Protein AF-A0A5C5WPB2-F1 (afdb_monomer_lite)

pLDDT: mean 91.27, std 11.5, range [39.22, 98.62]

Radius of gyration: 22.26 Å; chains: 1; bounding box: 53×32×69 Å

Sequence (261 aa):
MPTTVHGFGTSICDARGHLSWKYSSSGDTTDFDAVECFCIAHLPVVPLKTVHIFRKSATGQSFNYLQVPIRWSVGLVVAAFLRRWAVVPVLCNTGFFLFLTLELYEGLREWNRETLRLLAISASFGIISCLIWPLLNWLDRRNRALRTVLGPSLYGSSDPATWTRELLEKVAPPHQMFATSSYDEAVDQLLHERQFGRAMLAARLSTALEETNLGEKLTDKILRDPDVVRKLQLVQHDSSLWASEFGQGMVNSNETLDQIN

Secondary structure (DSSP, 8-state):
---EETTEEEEEEEEEEEEEEEETTTEEEEEEEEEEEEEETTEEEEEEEEEEEEEEETTS-----EEEEB---HHHHHHHHHHHHHHHHHHHHHHHHHHHHHHHHTT-----HHHHHHHHHHHHHHHHHHHHHHHHHHHTHHHHHHHHHH-SBTTBT--GGGB-HHHHTTSPPHHHHTSSSSHHHHHHHHHHTT-HHHHHHHHHHHHHHS-HHHHHHHHHHHHT-HHHHHHHHHHHH-GGGHHHHH-S-GGG-TTSGGG--

Foldseek 3Di:
DWDDDQFFTKDWQFFAQWDWAQDPPQGIKIKGKTFTAGTDNVAGDGTDFIWIWIRHDPVNPDPDIDIAGFDDDPNRVVRSRLLRVLVVLLVVLVVVVVVVVVCVVVVPDDDDPVNVVVNVVSVVSNVVSVVSVVVSVVVRVLSNLLLLLLAQDLNGSDQLLGHDPVVLVPDDACCVLQVDNALLVRLVVCVVVLLRNSSSNSLSNCCRPNPVVSSVVSSVVSCPPPLSVVLSVVCVVPVVCSCVSNNPHNHPCPPPNVPPD

Organism: NCBI:txid1938619

Structure (mmCIF, N/CA/C/O backbone):
data_AF-A0A5C5WPB2-F1
#
_entry.id   AF-A0A5C5WPB2-F1
#
loop_
_atom_site.group_PDB
_atom_site.id
_atom_site.type_symbol
_atom_site.label_atom_id
_atom_site.label_alt_id
_atom_site.label_comp_id
_atom_site.label_asym_id
_atom_site.label_entity_id
_atom_site.label_seq_id
_atom_site.pdbx_PDB_ins_code
_atom_site.Cartn_x
_atom_site.Cartn_y
_atom_site.Cartn_z
_atom_site.occupancy
_atom_site.B_iso_or_equiv
_atom_site.auth_seq_id
_atom_site.auth_comp_id
_atom_site.auth_asym_id
_atom_site.auth_atom_id
_atom_site.pdbx_PDB_model_num
ATOM 1 N N . MET A 1 1 ? 18.319 -3.565 10.670 1.00 75.31 1 MET A N 1
ATOM 2 C CA . MET A 1 1 ? 18.150 -2.653 9.520 1.00 75.31 1 MET A CA 1
ATOM 3 C C . MET A 1 1 ? 18.688 -3.347 8.279 1.00 75.31 1 MET A C 1
ATOM 5 O O . MET A 1 1 ? 19.647 -4.096 8.429 1.00 75.31 1 MET A O 1
ATOM 9 N N . PRO A 1 2 ? 18.088 -3.135 7.100 1.00 80.38 2 PRO A N 1
ATOM 10 C CA . PRO A 1 2 ? 18.620 -3.622 5.842 1.00 80.38 2 PRO A CA 1
ATOM 11 C C . PRO A 1 2 ? 19.989 -3.008 5.582 1.00 80.38 2 PRO A C 1
ATOM 13 O O . PRO A 1 2 ? 20.193 -1.815 5.819 1.00 80.38 2 PRO A O 1
ATOM 16 N N . THR A 1 3 ? 20.916 -3.824 5.109 1.00 85.25 3 THR A N 1
ATOM 17 C CA . THR A 1 3 ? 22.295 -3.426 4.841 1.00 85.25 3 THR A CA 1
ATOM 18 C C . THR A 1 3 ? 22.688 -3.915 3.458 1.00 85.25 3 THR A C 1
ATOM 20 O O . THR A 1 3 ? 22.522 -5.087 3.129 1.00 85.25 3 THR A O 1
ATOM 23 N N . THR A 1 4 ? 23.223 -3.017 2.632 1.00 84.94 4 THR A N 1
ATOM 24 C CA . THR A 1 4 ? 23.746 -3.366 1.307 1.00 84.94 4 THR A CA 1
ATOM 25 C C . THR A 1 4 ? 25.186 -2.906 1.175 1.00 84.94 4 THR A C 1
ATOM 27 O O . THR A 1 4 ? 25.477 -1.736 1.416 1.00 84.94 4 THR A O 1
ATOM 30 N N . VAL A 1 5 ? 26.065 -3.797 0.728 1.00 87.44 5 VAL A N 1
ATOM 31 C CA . VAL A 1 5 ? 27.461 -3.511 0.387 1.00 87.44 5 VAL A CA 1
ATOM 32 C C . VAL A 1 5 ? 27.626 -3.797 -1.104 1.00 87.44 5 VAL A C 1
ATOM 34 O O . VAL A 1 5 ? 27.376 -4.911 -1.554 1.00 87.44 5 VAL A O 1
ATOM 37 N N . HIS A 1 6 ? 27.964 -2.775 -1.897 1.00 86.94 6 HIS A N 1
ATOM 38 C CA . HIS A 1 6 ? 28.094 -2.875 -3.363 1.00 86.94 6 HIS A CA 1
ATOM 39 C C . HIS A 1 6 ? 26.863 -3.474 -4.080 1.00 86.94 6 HIS A C 1
ATOM 41 O O . HIS A 1 6 ? 26.990 -4.185 -5.072 1.00 86.94 6 HIS A O 1
ATOM 47 N N . GLY A 1 7 ? 25.656 -3.210 -3.567 1.00 84.56 7 GLY A N 1
ATOM 48 C CA . GLY A 1 7 ? 24.406 -3.726 -4.139 1.00 84.56 7 GLY A CA 1
ATOM 49 C C . GLY A 1 7 ? 24.067 -5.173 -3.766 1.00 84.56 7 GLY A C 1
ATOM 50 O O . GLY A 1 7 ? 23.045 -5.679 -4.233 1.00 84.56 7 GLY A O 1
ATOM 51 N N . PHE A 1 8 ? 24.871 -5.810 -2.911 1.00 94.62 8 PHE A N 1
ATOM 52 C CA . PHE A 1 8 ? 24.605 -7.117 -2.312 1.00 94.62 8 PHE A CA 1
ATOM 53 C C . PHE A 1 8 ? 24.184 -6.951 -0.853 1.00 94.62 8 PHE A C 1
ATOM 55 O O . PHE A 1 8 ? 24.818 -6.207 -0.105 1.00 94.62 8 PHE A O 1
ATOM 62 N N . GLY A 1 9 ? 23.128 -7.642 -0.434 1.00 95.81 9 GLY A N 1
ATOM 63 C CA . GLY A 1 9 ? 22.667 -7.619 0.956 1.00 95.81 9 GLY A CA 1
ATOM 64 C C . GLY A 1 9 ? 21.153 -7.564 1.053 1.00 95.81 9 GLY A C 1
ATOM 65 O O . GLY A 1 9 ? 20.470 -8.114 0.197 1.00 95.81 9 GLY A O 1
ATOM 66 N N . THR A 1 10 ? 20.615 -6.917 2.082 1.00 96.06 10 THR A N 1
ATOM 67 C CA . THR A 1 10 ? 19.167 -6.799 2.284 1.00 96.06 10 THR A CA 1
ATOM 68 C C . THR A 1 10 ? 18.670 -5.388 2.008 1.00 96.06 10 THR A C 1
ATOM 70 O O . THR A 1 10 ? 19.316 -4.397 2.347 1.00 96.06 10 THR A O 1
ATOM 73 N N . SER A 1 11 ? 17.503 -5.276 1.379 1.00 95.50 11 SER A N 1
ATOM 74 C CA . SER A 1 11 ? 16.871 -3.995 1.070 1.00 95.50 11 SER A CA 1
ATOM 75 C C . SER A 1 11 ? 15.358 -4.060 1.242 1.00 95.50 11 SER A C 1
ATOM 77 O O . SER A 1 11 ? 14.751 -5.121 1.116 1.00 95.50 11 SER A O 1
ATOM 79 N N . ILE A 1 12 ? 14.743 -2.907 1.507 1.00 95.94 12 ILE A N 1
ATOM 80 C CA . ILE A 1 12 ? 13.287 -2.753 1.519 1.00 95.94 12 ILE A CA 1
ATOM 81 C C . ILE A 1 12 ? 12.819 -2.458 0.095 1.00 95.94 12 ILE A C 1
ATOM 83 O O . ILE A 1 12 ? 13.070 -1.378 -0.449 1.00 95.94 12 ILE A O 1
ATOM 87 N N . CYS A 1 13 ? 12.103 -3.410 -0.493 1.00 96.56 13 CYS A N 1
ATOM 88 C CA . CYS A 1 13 ? 11.440 -3.264 -1.779 1.00 96.56 13 CYS A CA 1
ATOM 89 C C . CYS A 1 13 ? 9.988 -2.846 -1.552 1.00 96.56 13 CYS A C 1
ATOM 91 O O . CYS A 1 13 ? 9.166 -3.621 -1.066 1.00 96.56 13 CYS A O 1
ATOM 93 N N . ASP A 1 14 ? 9.683 -1.601 -1.891 1.00 96.44 14 ASP A N 1
ATOM 94 C CA . ASP A 1 14 ? 8.352 -1.024 -1.812 1.00 96.44 14 ASP A CA 1
ATOM 95 C C . ASP A 1 14 ? 7.389 -1.705 -2.789 1.00 96.44 14 ASP A C 1
ATOM 97 O O . ASP A 1 14 ? 7.731 -1.979 -3.940 1.00 96.44 14 ASP A O 1
ATOM 101 N N . ALA A 1 15 ? 6.176 -1.989 -2.321 1.00 96.94 15 ALA A N 1
ATOM 102 C CA . ALA A 1 15 ? 5.211 -2.787 -3.061 1.00 96.94 15 ALA A CA 1
ATOM 103 C C . ALA A 1 15 ? 3.952 -1.993 -3.407 1.00 96.94 15 ALA A C 1
ATOM 105 O O . ALA A 1 15 ? 3.551 -1.944 -4.573 1.00 96.94 15 ALA A O 1
ATOM 106 N N . ARG A 1 16 ? 3.291 -1.401 -2.405 1.00 96.19 16 ARG A N 1
ATOM 107 C CA . ARG A 1 16 ? 1.967 -0.787 -2.574 1.00 96.19 16 ARG A CA 1
ATOM 108 C C . ARG A 1 16 ? 1.578 0.096 -1.386 1.00 96.19 16 ARG A C 1
ATOM 110 O O . ARG A 1 16 ? 2.218 0.046 -0.339 1.00 96.19 16 ARG A O 1
ATOM 117 N N . GLY A 1 17 ? 0.485 0.836 -1.526 1.00 94.00 17 GLY A N 1
ATOM 118 C CA . GLY A 1 17 ? -0.124 1.614 -0.455 1.00 94.00 17 GLY A CA 1
ATOM 119 C C . GLY A 1 17 ? 0.680 2.848 -0.067 1.00 94.00 17 GLY A C 1
ATOM 120 O O . GLY A 1 17 ? 0.625 3.225 1.097 1.00 94.00 17 GLY A O 1
ATOM 121 N N . HIS A 1 18 ? 1.426 3.433 -1.012 1.00 95.44 18 HIS A N 1
ATOM 122 C CA . HIS A 1 18 ? 2.212 4.648 -0.798 1.00 95.44 18 HIS A CA 1
ATOM 123 C C . HIS A 1 18 ? 1.303 5.823 -0.442 1.00 95.44 18 HIS A C 1
ATOM 125 O O . HIS A 1 18 ? 0.493 6.256 -1.266 1.00 95.44 18 HIS A O 1
ATOM 131 N N . LEU A 1 19 ? 1.464 6.338 0.772 1.00 94.38 19 LEU A N 1
ATOM 132 C CA . LEU A 1 19 ? 0.832 7.556 1.262 1.00 94.38 19 LEU A CA 1
ATOM 133 C C . LEU A 1 19 ? 1.886 8.484 1.844 1.00 94.38 19 LEU A C 1
ATOM 135 O O . LEU A 1 19 ? 2.825 8.024 2.488 1.00 94.38 19 LEU A O 1
ATOM 139 N N . SER A 1 20 ? 1.702 9.782 1.630 1.00 93.75 20 SER A N 1
ATOM 140 C CA . SER A 1 20 ? 2.532 10.813 2.243 1.00 93.75 20 SER A CA 1
ATOM 141 C C . SER A 1 20 ? 1.741 11.521 3.333 1.00 93.75 20 SER A C 1
ATOM 143 O O . SER A 1 20 ? 0.618 11.964 3.097 1.00 93.75 20 SER A O 1
ATOM 145 N N . TRP A 1 21 ? 2.341 11.647 4.512 1.00 90.69 21 TRP A N 1
ATOM 146 C CA . TRP A 1 21 ? 1.765 12.324 5.665 1.00 90.69 21 TRP A CA 1
ATOM 147 C C . TRP A 1 21 ? 2.644 13.494 6.087 1.00 90.69 21 TRP A C 1
ATOM 149 O O . TRP A 1 21 ? 3.870 13.373 6.149 1.00 90.69 21 TRP A O 1
ATOM 159 N N . LYS A 1 22 ? 1.997 14.610 6.432 1.00 87.44 22 LYS A N 1
ATOM 160 C CA . LYS A 1 22 ? 2.634 15.780 7.037 1.00 87.44 22 LYS A CA 1
ATOM 161 C C . LYS A 1 22 ? 2.490 15.691 8.548 1.00 87.44 22 LYS A C 1
ATOM 163 O O . LYS A 1 22 ? 1.421 15.982 9.079 1.00 87.44 22 LYS A O 1
ATOM 168 N N . TYR A 1 23 ? 3.551 15.284 9.236 1.00 75.50 23 TYR A N 1
ATOM 169 C CA . TYR A 1 23 ? 3.590 15.326 10.696 1.00 75.50 23 TYR A CA 1
ATOM 170 C C . TYR A 1 23 ? 4.215 16.644 11.151 1.00 75.50 23 TYR A C 1
ATOM 172 O O . TYR A 1 23 ? 5.263 17.046 10.644 1.00 75.50 23 TYR A O 1
ATOM 180 N N . SER A 1 24 ? 3.601 17.296 12.141 1.00 71.31 24 SER A N 1
ATOM 181 C CA . SER A 1 24 ? 4.016 18.616 12.644 1.00 71.31 24 SER A CA 1
ATOM 182 C C . SER A 1 24 ? 5.486 18.691 13.076 1.00 71.31 24 SER A C 1
ATOM 184 O O . SER A 1 24 ? 6.085 19.758 13.000 1.00 71.31 24 SER A O 1
ATOM 186 N N . SER A 1 25 ? 6.078 17.570 13.501 1.00 71.31 25 SER A N 1
ATOM 187 C CA . SER A 1 25 ? 7.442 17.500 14.038 1.00 71.31 25 SER A CA 1
ATOM 188 C C . SER A 1 25 ? 8.491 16.886 13.104 1.00 71.31 25 SER A C 1
ATOM 190 O O . SER A 1 25 ? 9.681 17.047 13.357 1.00 71.31 25 SER A O 1
ATOM 192 N N . SER A 1 26 ? 8.092 16.154 12.060 1.00 70.19 26 SER A N 1
ATOM 193 C CA . SER A 1 26 ? 9.004 15.295 11.271 1.00 70.19 26 SER A CA 1
ATOM 194 C C . SER A 1 26 ? 8.978 15.557 9.762 1.00 70.19 26 SER A C 1
ATOM 196 O O . SER A 1 26 ? 9.701 14.896 9.015 1.00 70.19 26 SER A O 1
ATOM 198 N N . GLY A 1 27 ? 8.209 16.556 9.322 1.00 84.44 27 GLY A N 1
ATOM 199 C CA . GLY A 1 27 ? 8.080 16.915 7.914 1.00 84.44 27 GLY A CA 1
ATOM 200 C C . GLY A 1 27 ? 7.275 15.887 7.118 1.00 84.44 27 GLY A C 1
ATOM 201 O O . GLY A 1 27 ? 6.434 15.168 7.666 1.00 84.44 27 GLY A O 1
ATOM 202 N N . ASP A 1 28 ? 7.531 15.845 5.811 1.00 87.62 28 ASP A N 1
ATOM 203 C CA . ASP A 1 28 ? 6.886 14.910 4.894 1.00 87.62 28 ASP A CA 1
ATOM 204 C C . ASP A 1 28 ? 7.456 13.503 5.100 1.00 87.62 28 ASP A C 1
ATOM 206 O O . ASP A 1 28 ? 8.643 13.229 4.879 1.00 87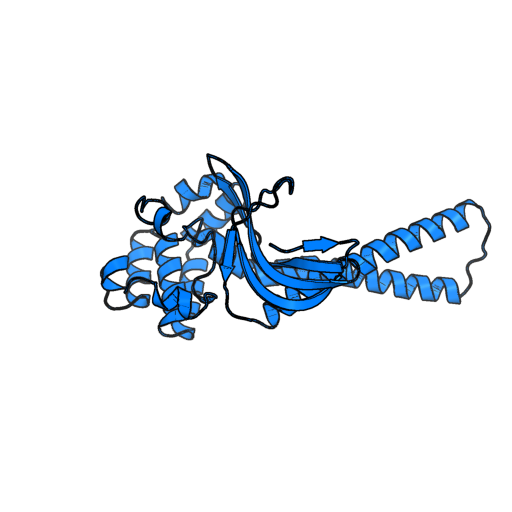.62 28 ASP A O 1
ATOM 210 N N . THR A 1 29 ? 6.583 12.589 5.501 1.00 90.62 29 THR A N 1
ATOM 211 C CA . THR A 1 29 ? 6.915 11.177 5.678 1.00 90.62 29 THR A CA 1
ATOM 212 C C . THR A 1 29 ? 6.067 10.307 4.771 1.00 90.62 29 THR A C 1
ATOM 214 O O . THR A 1 29 ? 5.004 10.722 4.321 1.00 90.62 29 THR A O 1
ATOM 217 N N . THR A 1 30 ? 6.548 9.100 4.496 1.00 93.62 30 THR A N 1
ATOM 218 C CA . THR A 1 30 ? 5.887 8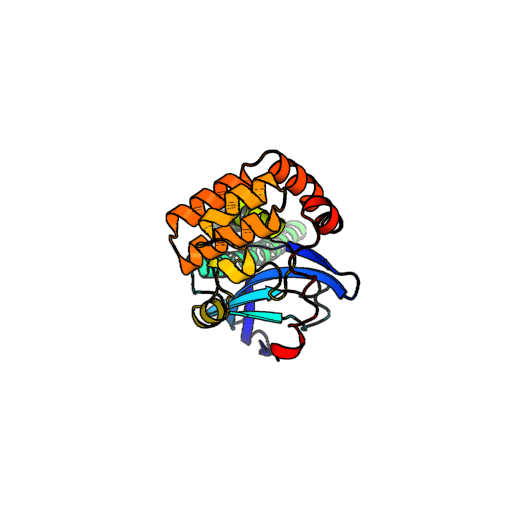.136 3.624 1.00 93.62 30 THR A CA 1
ATOM 219 C C . THR A 1 30 ? 5.615 6.829 4.351 1.00 93.62 30 THR A C 1
ATOM 221 O O . THR A 1 30 ? 6.482 6.301 5.056 1.00 93.62 30 THR A O 1
ATOM 224 N N . ASP A 1 31 ? 4.418 6.308 4.111 1.00 95.31 31 ASP A N 1
ATOM 225 C CA . ASP A 1 31 ? 3.942 5.016 4.580 1.00 95.31 31 ASP A CA 1
ATOM 226 C C . ASP A 1 31 ? 3.656 4.119 3.375 1.00 95.31 31 ASP A C 1
ATOM 228 O O . ASP A 1 31 ? 3.105 4.581 2.375 1.00 95.31 31 ASP A O 1
ATOM 232 N N . PHE A 1 32 ? 4.038 2.845 3.437 1.00 97.06 32 PHE A N 1
ATOM 233 C CA . PHE A 1 32 ? 3.783 1.868 2.373 1.00 97.06 32 PHE A CA 1
ATOM 234 C C . PHE A 1 32 ? 4.020 0.440 2.864 1.00 97.06 32 PHE A C 1
ATOM 236 O O . PHE A 1 32 ? 4.769 0.197 3.808 1.00 97.06 32 PHE A O 1
ATOM 243 N N . ASP A 1 33 ? 3.424 -0.533 2.179 1.00 98.19 33 ASP A N 1
ATOM 244 C CA . ASP A 1 33 ? 3.817 -1.928 2.363 1.00 98.19 33 ASP A CA 1
ATOM 245 C C . ASP A 1 33 ? 5.033 -2.251 1.517 1.00 98.19 33 ASP A C 1
ATOM 247 O O . ASP A 1 33 ? 5.160 -1.823 0.363 1.00 98.19 33 ASP A O 1
ATOM 251 N N . ALA A 1 34 ? 5.890 -3.086 2.078 1.00 97.94 34 ALA A N 1
ATOM 252 C CA . ALA A 1 34 ? 7.124 -3.498 1.466 1.00 97.94 34 ALA A CA 1
ATOM 253 C C . ALA A 1 34 ? 7.450 -4.958 1.769 1.00 97.94 34 ALA A C 1
ATOM 255 O O . ALA A 1 34 ? 6.856 -5.620 2.625 1.00 97.94 34 ALA A O 1
ATOM 256 N N . VAL A 1 35 ? 8.452 -5.439 1.049 1.00 98.31 35 VAL A N 1
ATOM 257 C CA . VAL A 1 35 ? 9.095 -6.720 1.295 1.00 98.31 35 VAL A CA 1
ATOM 258 C C . VAL A 1 35 ? 10.563 -6.442 1.561 1.00 98.31 35 VAL A C 1
ATOM 260 O O . VAL A 1 35 ? 11.233 -5.798 0.755 1.00 98.31 35 VAL A O 1
ATOM 263 N N . GLU A 1 36 ? 11.063 -6.896 2.704 1.00 97.69 36 GLU A N 1
ATOM 264 C CA . GLU A 1 36 ? 12.503 -6.980 2.909 1.00 97.69 36 GLU A CA 1
ATOM 265 C C . GLU A 1 36 ? 13.015 -8.145 2.064 1.00 97.69 36 GLU A C 1
ATOM 267 O O . GLU A 1 36 ? 12.557 -9.277 2.222 1.00 97.69 36 GLU A O 1
ATOM 272 N N . CYS A 1 37 ? 13.933 -7.865 1.147 1.00 98.19 37 CYS A N 1
ATOM 273 C C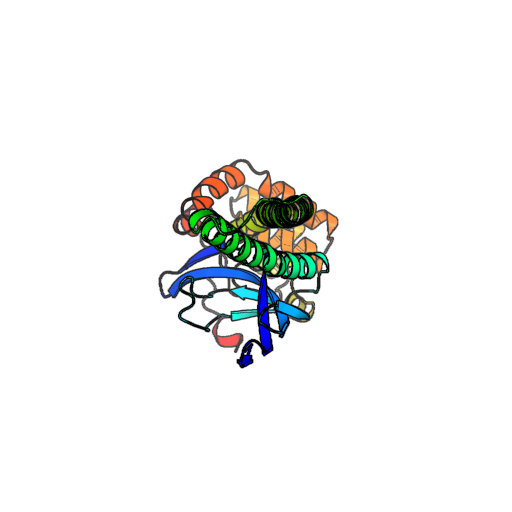A . CYS A 1 37 ? 14.473 -8.830 0.200 1.00 98.19 37 CYS A CA 1
ATOM 274 C C . CYS A 1 37 ? 15.987 -8.919 0.349 1.00 98.19 37 CYS A C 1
ATOM 276 O O . CYS A 1 37 ? 16.649 -7.909 0.583 1.00 98.19 37 CYS A O 1
ATOM 278 N N . PHE A 1 38 ? 16.544 -10.104 0.117 1.00 97.50 38 PHE A N 1
ATOM 279 C CA . PHE A 1 38 ? 17.930 -10.225 -0.304 1.00 97.50 38 PHE A CA 1
ATOM 280 C C . PHE A 1 38 ? 18.050 -9.756 -1.757 1.00 97.50 38 PHE A C 1
ATOM 282 O O . PHE A 1 38 ? 17.282 -10.185 -2.628 1.00 97.50 38 PHE A O 1
ATOM 289 N N . CYS A 1 39 ? 19.007 -8.872 -2.006 1.00 97.12 39 CYS A N 1
ATOM 290 C CA . CYS A 1 39 ? 19.236 -8.219 -3.280 1.00 97.12 39 CYS A CA 1
ATOM 291 C C . CYS A 1 39 ? 20.629 -8.533 -3.831 1.00 97.12 39 CYS A C 1
ATOM 293 O O . CYS A 1 39 ? 21.610 -8.580 -3.087 1.00 97.12 39 CYS A O 1
ATOM 295 N N . ILE A 1 40 ? 20.699 -8.678 -5.155 1.00 96.38 40 ILE A N 1
ATOM 296 C CA . ILE A 1 40 ? 21.933 -8.745 -5.945 1.00 96.38 40 ILE A CA 1
ATOM 297 C C . ILE A 1 40 ? 21.873 -7.603 -6.956 1.00 96.38 40 ILE A C 1
ATOM 299 O O . ILE A 1 40 ? 20.876 -7.469 -7.663 1.00 96.38 40 ILE A O 1
ATOM 303 N N . ALA A 1 41 ? 22.909 -6.762 -7.003 1.00 93.56 41 ALA A N 1
ATOM 304 C CA . ALA A 1 41 ? 22.930 -5.549 -7.826 1.00 93.56 41 ALA A CA 1
ATOM 305 C C . ALA A 1 41 ? 21.668 -4.673 -7.638 1.00 93.56 41 ALA A C 1
ATOM 307 O O . ALA A 1 41 ? 21.093 -4.171 -8.599 1.00 93.56 41 ALA A O 1
ATOM 308 N N . HIS A 1 42 ? 21.211 -4.524 -6.387 1.00 91.50 42 HIS A N 1
ATOM 309 C CA . HIS A 1 42 ? 19.974 -3.814 -6.012 1.00 91.50 42 HIS A CA 1
ATOM 310 C C . HIS A 1 42 ? 18.656 -4.407 -6.548 1.00 91.50 42 HIS A C 1
ATOM 312 O O . HIS A 1 42 ? 17.592 -3.829 -6.307 1.00 91.50 42 HIS A O 1
ATOM 318 N N . LEU A 1 43 ? 18.684 -5.561 -7.218 1.00 96.31 43 LEU A N 1
ATOM 319 C CA . LEU A 1 43 ? 17.481 -6.265 -7.656 1.00 96.31 43 LEU A CA 1
ATOM 320 C C . LEU A 1 43 ? 17.054 -7.288 -6.609 1.00 96.31 43 LEU A C 1
ATOM 322 O O . LEU A 1 43 ? 17.905 -8.024 -6.108 1.00 96.31 43 LEU A O 1
ATOM 326 N N . PRO A 1 44 ? 15.759 -7.355 -6.253 1.00 97.56 44 PRO A N 1
ATOM 327 C CA . PRO A 1 44 ? 15.281 -8.353 -5.310 1.00 97.56 44 PRO A CA 1
ATOM 328 C C . PRO A 1 44 ? 15.390 -9.753 -5.919 1.00 97.56 44 PRO A C 1
ATOM 330 O O . PRO A 1 44 ? 14.947 -9.975 -7.048 1.00 97.56 44 PRO A O 1
ATOM 333 N N . VAL A 1 45 ? 15.968 -10.680 -5.151 1.00 97.62 45 VAL A N 1
ATOM 334 C CA . VAL A 1 45 ? 16.172 -12.085 -5.540 1.00 97.62 45 VAL A CA 1
ATOM 335 C C . VAL A 1 45 ? 15.400 -13.018 -4.616 1.00 97.62 45 VAL A C 1
ATOM 337 O O . VAL A 1 45 ? 14.639 -13.854 -5.094 1.00 97.62 45 VAL A O 1
ATOM 340 N N . VAL A 1 46 ? 15.555 -12.857 -3.296 1.00 97.94 46 VAL A N 1
ATOM 341 C CA . VAL A 1 46 ? 14.877 -13.702 -2.301 1.00 97.94 46 VAL A CA 1
ATOM 342 C C . VAL A 1 46 ? 14.057 -12.820 -1.363 1.00 97.94 46 VAL A C 1
ATOM 344 O O . VAL A 1 46 ? 14.642 -12.001 -0.653 1.00 97.94 46 VAL A O 1
ATOM 347 N N . PRO A 1 47 ? 12.723 -12.951 -1.333 1.00 98.19 47 PRO A N 1
ATOM 348 C CA . PRO A 1 47 ? 11.904 -12.228 -0.370 1.00 98.19 47 PRO A CA 1
ATOM 349 C C . PRO A 1 47 ? 12.077 -12.853 1.025 1.00 98.19 47 PRO A C 1
ATOM 351 O O . PRO A 1 47 ? 11.968 -14.066 1.177 1.00 98.19 47 PRO A O 1
ATOM 354 N N . LEU A 1 48 ? 12.371 -12.035 2.037 1.00 97.88 48 LEU A N 1
ATOM 355 C CA . LEU A 1 48 ? 12.678 -12.485 3.402 1.00 97.88 48 LEU A CA 1
ATOM 356 C C . LEU A 1 48 ? 11.472 -12.339 4.331 1.00 97.88 48 LEU A C 1
ATOM 358 O O . LEU A 1 48 ? 11.100 -13.287 5.016 1.00 97.88 48 LEU A O 1
ATOM 362 N N . LYS A 1 49 ? 10.847 -11.156 4.358 1.00 97.56 49 LYS A N 1
ATOM 363 C CA . LYS A 1 49 ? 9.634 -10.893 5.150 1.00 97.56 49 LYS A CA 1
ATOM 364 C C . LYS A 1 49 ? 8.847 -9.709 4.607 1.00 97.56 49 LYS A C 1
ATOM 366 O O . LYS A 1 49 ? 9.392 -8.831 3.942 1.00 97.56 49 LYS A O 1
ATOM 371 N N . THR A 1 50 ? 7.566 -9.669 4.940 1.00 98.31 50 THR A N 1
ATOM 372 C CA . THR A 1 50 ? 6.642 -8.593 4.582 1.00 98.31 50 THR A CA 1
ATOM 373 C C . THR A 1 50 ? 6.478 -7.627 5.749 1.00 98.31 50 THR A C 1
ATOM 375 O O . THR A 1 50 ? 6.279 -8.043 6.891 1.00 98.31 50 THR A O 1
ATOM 378 N N . VAL A 1 51 ? 6.587 -6.331 5.472 1.00 98.06 51 VAL A N 1
ATOM 379 C CA . VAL A 1 51 ? 6.549 -5.274 6.491 1.00 98.06 51 VAL A CA 1
ATOM 380 C C . VAL A 1 51 ? 5.751 -4.074 5.991 1.00 98.06 51 VAL A C 1
ATOM 382 O O . VAL A 1 51 ? 5.783 -3.749 4.806 1.00 98.06 51 VAL A O 1
ATOM 385 N N . HIS A 1 52 ? 5.054 -3.395 6.893 1.00 97.94 52 HIS A N 1
ATOM 386 C CA . HIS A 1 52 ? 4.568 -2.041 6.665 1.00 97.94 52 HIS A CA 1
ATOM 387 C C . HIS A 1 52 ? 5.623 -1.058 7.164 1.00 97.94 52 HIS A C 1
ATOM 389 O O . HIS A 1 52 ? 6.018 -1.125 8.326 1.00 97.94 52 HIS A O 1
ATOM 395 N N . ILE A 1 53 ? 6.090 -0.175 6.291 1.00 96.69 53 ILE A N 1
ATOM 396 C CA . ILE A 1 53 ? 7.053 0.876 6.610 1.00 96.69 53 ILE A CA 1
ATOM 397 C C . ILE A 1 53 ? 6.289 2.173 6.812 1.00 96.69 53 ILE A C 1
ATOM 399 O O . ILE A 1 53 ? 5.441 2.506 5.988 1.00 96.69 53 ILE A O 1
ATOM 403 N N . PHE A 1 54 ? 6.613 2.910 7.870 1.00 94.88 54 PHE A N 1
ATOM 404 C CA . PHE A 1 54 ? 5.978 4.189 8.170 1.00 94.88 54 PHE A CA 1
ATOM 405 C C . PHE A 1 54 ? 6.967 5.188 8.766 1.00 94.88 54 PHE A C 1
ATOM 407 O O . PHE A 1 54 ? 8.052 4.819 9.235 1.00 94.88 54 PHE A O 1
ATOM 414 N N . ARG A 1 55 ? 6.600 6.475 8.711 1.00 91.44 55 ARG A N 1
ATOM 415 C CA . ARG A 1 55 ? 7.464 7.608 9.107 1.00 91.44 55 ARG A CA 1
ATOM 416 C C . ARG A 1 55 ? 8.803 7.660 8.361 1.00 91.44 55 ARG A C 1
ATOM 418 O O . ARG A 1 55 ? 9.774 8.229 8.856 1.00 91.44 55 ARG A O 1
ATOM 425 N N . LYS A 1 56 ? 8.878 7.085 7.159 1.00 91.62 56 LYS A N 1
ATOM 426 C CA . LYS A 1 56 ? 10.085 7.172 6.334 1.00 91.62 56 LYS A CA 1
ATOM 427 C C . LYS A 1 56 ? 10.180 8.571 5.733 1.00 91.62 56 LYS A C 1
ATOM 429 O O . LYS A 1 56 ? 9.265 8.981 5.023 1.00 91.62 56 LYS A O 1
ATOM 434 N N . SER A 1 57 ? 11.279 9.284 5.973 1.00 90.31 57 SER A N 1
ATOM 435 C CA . SER A 1 57 ? 11.490 10.621 5.402 1.00 90.31 57 SER A CA 1
ATOM 436 C C . SER A 1 57 ? 11.386 10.610 3.871 1.00 90.31 57 SER A C 1
ATOM 438 O O . SER A 1 57 ? 12.019 9.783 3.207 1.00 90.31 57 SER A O 1
ATOM 440 N N . ALA A 1 58 ? 10.614 11.545 3.308 1.00 81.94 58 ALA A N 1
ATOM 441 C CA . ALA A 1 58 ? 10.427 11.663 1.863 1.00 81.94 58 ALA A CA 1
ATOM 442 C C . ALA A 1 58 ? 11.726 12.016 1.111 1.00 81.94 58 ALA A C 1
ATOM 444 O O . ALA A 1 58 ? 11.897 11.615 -0.038 1.00 81.94 58 ALA A O 1
ATOM 445 N N . THR A 1 59 ? 12.668 12.715 1.756 1.00 81.75 59 THR A N 1
ATOM 446 C CA . THR A 1 59 ? 13.950 13.104 1.139 1.00 81.75 59 THR A CA 1
ATOM 447 C C . THR A 1 59 ? 14.942 11.946 1.044 1.00 81.75 59 THR A C 1
ATOM 449 O O . THR A 1 59 ? 15.981 12.079 0.401 1.00 81.75 59 THR A O 1
ATOM 452 N N . GLY A 1 60 ? 14.665 10.818 1.711 1.00 74.56 60 GLY A N 1
ATOM 453 C CA . GLY A 1 60 ? 15.575 9.674 1.785 1.00 74.56 60 GLY A CA 1
ATOM 454 C C . GLY A 1 60 ? 16.874 9.948 2.553 1.00 74.56 60 GLY A C 1
ATOM 455 O O . GLY A 1 60 ? 17.736 9.075 2.593 1.00 74.56 60 GLY A O 1
ATOM 456 N N . GLN A 1 61 ? 17.023 11.128 3.169 1.00 72.00 61 GLN A N 1
ATOM 457 C CA . GLN A 1 61 ? 18.234 11.512 3.902 1.00 72.00 61 GLN A CA 1
ATOM 458 C C . GLN A 1 61 ? 18.368 10.794 5.250 1.00 72.00 61 GLN A C 1
ATOM 460 O O . GLN A 1 61 ? 19.473 10.691 5.777 1.00 72.00 61 GLN A O 1
ATOM 465 N N . SER A 1 62 ? 17.269 10.270 5.802 1.00 72.88 62 SER A N 1
ATOM 466 C CA . SER A 1 62 ? 17.298 9.436 7.000 1.00 72.88 62 SER A CA 1
ATOM 467 C C . SER A 1 62 ? 16.895 7.995 6.682 1.00 72.88 62 SER A C 1
ATOM 469 O O . SER A 1 62 ? 15.860 7.719 6.077 1.00 72.88 62 SER A O 1
ATOM 471 N N . PHE A 1 63 ? 17.706 7.050 7.161 1.00 74.94 63 PHE A N 1
ATOM 472 C CA . PHE A 1 63 ? 17.349 5.628 7.235 1.00 74.94 63 PHE A CA 1
ATOM 473 C C . PHE A 1 63 ? 16.433 5.323 8.430 1.00 74.94 63 PHE A C 1
ATOM 475 O O . PHE A 1 63 ? 16.157 4.161 8.722 1.00 74.94 63 PHE A O 1
ATOM 482 N N . ASN A 1 64 ? 15.957 6.363 9.118 1.00 85.94 64 ASN A N 1
ATOM 483 C CA . ASN A 1 64 ? 15.049 6.239 10.241 1.00 85.94 64 ASN A CA 1
ATOM 484 C C . ASN A 1 64 ? 13.642 6.033 9.689 1.00 85.94 64 ASN A C 1
ATOM 486 O O . 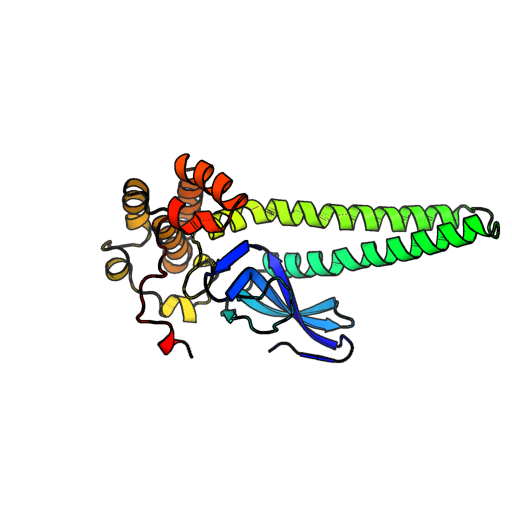ASN A 1 64 ? 13.013 6.953 9.173 1.00 85.94 64 ASN A O 1
ATOM 490 N N . TYR A 1 65 ? 13.169 4.802 9.785 1.00 91.94 65 TYR A N 1
ATOM 491 C CA . TYR A 1 65 ? 11.779 4.445 9.580 1.00 91.94 65 TYR A CA 1
ATOM 492 C C . TYR A 1 65 ? 11.390 3.433 10.646 1.00 91.94 65 TYR A C 1
ATOM 494 O O . TYR A 1 65 ? 12.238 2.731 11.203 1.00 91.94 65 TYR A O 1
ATOM 502 N N . LEU A 1 66 ? 10.097 3.357 10.916 1.00 93.44 66 LEU A N 1
ATOM 503 C CA . LEU A 1 66 ? 9.535 2.315 11.754 1.00 93.44 66 LEU A CA 1
ATOM 504 C C . LEU A 1 66 ? 8.922 1.242 10.858 1.00 93.44 66 LEU A C 1
ATOM 506 O O . LEU A 1 66 ? 8.573 1.496 9.701 1.00 93.44 66 LEU A O 1
ATOM 510 N N . GLN A 1 67 ? 8.831 0.025 11.386 1.00 96.00 67 GLN A N 1
ATOM 511 C CA . GLN A 1 67 ? 8.271 -1.102 10.657 1.00 96.00 67 GLN A CA 1
ATOM 512 C C . GLN A 1 67 ? 7.291 -1.882 11.526 1.00 96.00 67 GLN A C 1
ATOM 514 O O . GLN A 1 67 ? 7.539 -2.093 12.711 1.00 96.00 67 GLN A O 1
ATOM 519 N N . VAL A 1 68 ? 6.210 -2.350 10.912 1.00 96.38 68 VAL A N 1
ATOM 520 C CA . VAL A 1 68 ? 5.232 -3.252 11.525 1.00 96.38 68 VAL A CA 1
ATOM 521 C C . VAL A 1 68 ? 5.208 -4.547 10.721 1.00 96.38 68 VAL A C 1
ATOM 523 O O . VAL A 1 68 ? 5.111 -4.482 9.492 1.00 96.38 68 VAL A O 1
ATOM 526 N N . PRO A 1 69 ? 5.321 -5.727 11.351 1.00 97.44 69 PRO A N 1
ATOM 527 C CA . PRO A 1 69 ? 5.210 -6.981 10.623 1.00 97.44 69 PRO A CA 1
ATOM 528 C C . PRO A 1 69 ? 3.787 -7.140 10.071 1.00 97.44 69 PRO A C 1
ATOM 530 O O . PRO A 1 69 ? 2.799 -6.936 10.776 1.00 97.44 69 PRO A O 1
ATOM 533 N N . ILE A 1 70 ? 3.689 -7.524 8.800 1.00 98.25 70 ILE A N 1
ATOM 534 C CA . ILE A 1 70 ? 2.419 -7.842 8.137 1.00 98.25 70 ILE A CA 1
ATOM 535 C C . ILE A 1 70 ? 2.483 -9.257 7.563 1.00 98.25 70 ILE A C 1
ATOM 537 O O . ILE A 1 70 ? 3.565 -9.782 7.298 1.00 98.25 70 ILE A O 1
ATOM 541 N N . ARG A 1 71 ? 1.326 -9.886 7.366 1.00 98.00 71 ARG A N 1
ATOM 542 C CA . ARG A 1 71 ? 1.184 -11.231 6.810 1.00 98.00 71 ARG A CA 1
ATOM 543 C C . ARG A 1 71 ? 1.758 -11.301 5.404 1.00 98.00 71 ARG A C 1
ATOM 545 O O . ARG A 1 71 ? 1.611 -10.384 4.594 1.00 98.00 71 ARG A O 1
ATOM 552 N N . TRP A 1 72 ? 2.350 -12.451 5.111 1.00 98.12 72 TRP A N 1
ATOM 553 C CA . TRP A 1 72 ? 2.846 -12.754 3.784 1.00 98.12 72 TRP A CA 1
ATOM 554 C C . TRP A 1 72 ? 1.713 -12.756 2.756 1.00 98.12 72 TRP A C 1
ATOM 556 O O . TRP A 1 72 ? 0.655 -13.344 2.977 1.00 98.12 72 TRP A O 1
ATOM 566 N N . SER A 1 73 ? 1.952 -12.142 1.600 1.00 97.12 73 SER A N 1
ATOM 567 C CA . SER A 1 73 ? 1.029 -12.178 0.469 1.00 97.12 73 SER A CA 1
ATOM 568 C C . SER A 1 73 ? 1.807 -12.269 -0.834 1.00 97.12 73 SER A C 1
ATOM 570 O O . SER A 1 73 ? 2.663 -11.431 -1.115 1.00 97.12 73 SER A O 1
ATOM 572 N N . VAL A 1 74 ? 1.467 -13.254 -1.668 1.00 98.06 74 VAL A N 1
ATOM 573 C CA . VAL A 1 74 ? 2.076 -13.423 -2.996 1.00 98.06 74 VAL A CA 1
ATOM 574 C C . VAL A 1 74 ? 1.884 -12.165 -3.841 1.00 98.06 74 VAL A C 1
ATOM 576 O O . VAL A 1 74 ? 2.830 -11.702 -4.468 1.00 98.06 74 VAL A O 1
ATOM 579 N N . GLY A 1 75 ? 0.695 -11.556 -3.801 1.00 97.44 75 GLY A N 1
ATOM 580 C CA . GLY A 1 75 ? 0.422 -10.323 -4.541 1.00 97.44 75 GLY A CA 1
ATOM 581 C C . GLY A 1 75 ? 1.311 -9.156 -4.104 1.00 97.44 75 GLY A C 1
ATOM 582 O O . GLY A 1 75 ? 1.751 -8.375 -4.944 1.00 97.44 75 GLY A O 1
ATOM 583 N N . LEU A 1 76 ? 1.629 -9.065 -2.808 1.00 97.75 76 LEU A N 1
ATOM 584 C CA . LEU A 1 76 ? 2.540 -8.049 -2.280 1.00 97.75 76 LEU A CA 1
ATOM 585 C C . LEU A 1 76 ? 3.978 -8.268 -2.776 1.00 97.75 76 LEU A C 1
ATOM 587 O O . LEU A 1 76 ? 4.613 -7.328 -3.249 1.00 97.75 76 LEU A O 1
ATOM 591 N N . VAL A 1 77 ? 4.466 -9.510 -2.718 1.00 98.38 77 VAL A N 1
ATOM 592 C CA . VAL A 1 77 ? 5.810 -9.882 -3.190 1.00 98.38 77 VAL A CA 1
ATOM 593 C C . VAL A 1 77 ? 5.950 -9.646 -4.688 1.00 98.38 77 VAL A C 1
ATOM 595 O O . VAL A 1 77 ? 6.898 -8.995 -5.120 1.00 98.38 77 VAL A O 1
ATOM 598 N N . VAL A 1 78 ? 4.979 -10.099 -5.481 1.00 98.25 78 VAL A N 1
ATOM 599 C CA . VAL A 1 78 ? 4.972 -9.885 -6.932 1.00 98.25 78 VAL A CA 1
ATOM 600 C C . VAL A 1 78 ? 4.956 -8.392 -7.257 1.00 98.25 78 VAL A C 1
ATOM 602 O O . VAL A 1 78 ? 5.730 -7.960 -8.105 1.00 98.25 78 VAL A O 1
ATOM 605 N N . ALA A 1 79 ? 4.151 -7.580 -6.563 1.00 97.81 79 ALA A N 1
ATOM 606 C CA . ALA A 1 79 ? 4.143 -6.132 -6.769 1.00 97.81 79 ALA A CA 1
ATOM 607 C C . ALA A 1 79 ? 5.504 -5.487 -6.450 1.00 97.81 79 ALA A C 1
ATOM 609 O O . ALA A 1 79 ? 5.990 -4.683 -7.246 1.00 97.81 79 ALA A O 1
ATOM 610 N N . ALA A 1 80 ? 6.147 -5.870 -5.340 1.00 97.50 80 ALA A N 1
ATOM 611 C CA . ALA A 1 80 ? 7.478 -5.378 -4.973 1.00 97.50 80 ALA A CA 1
ATOM 612 C C . ALA A 1 80 ? 8.536 -5.722 -6.034 1.00 97.50 80 ALA A C 1
ATOM 614 O O . ALA A 1 80 ? 9.338 -4.872 -6.430 1.00 97.50 80 ALA A O 1
ATOM 615 N N . PHE A 1 81 ? 8.515 -6.962 -6.528 1.00 97.88 81 PHE A N 1
ATOM 616 C CA . PHE A 1 81 ? 9.432 -7.420 -7.567 1.00 97.88 81 PHE A CA 1
ATOM 617 C C . PHE A 1 81 ? 9.157 -6.696 -8.882 1.00 97.88 81 PHE A C 1
ATOM 619 O O . PHE A 1 81 ? 10.071 -6.095 -9.434 1.00 97.88 81 PHE A O 1
ATOM 626 N N . LEU A 1 82 ? 7.909 -6.662 -9.352 1.00 97.19 82 LEU A N 1
ATOM 627 C CA . LEU A 1 82 ? 7.553 -5.989 -10.601 1.00 97.19 82 LEU A CA 1
ATOM 628 C C . LEU A 1 82 ? 7.933 -4.505 -10.591 1.00 97.19 82 LEU A C 1
ATOM 630 O O . LEU A 1 82 ? 8.490 -4.042 -11.582 1.00 97.19 82 LEU A O 1
ATOM 634 N N . ARG A 1 83 ? 7.717 -3.767 -9.490 1.00 95.56 83 ARG A N 1
ATOM 635 C CA . ARG A 1 83 ? 8.143 -2.355 -9.392 1.00 95.56 83 ARG A CA 1
ATOM 636 C C . ARG A 1 83 ? 9.646 -2.197 -9.591 1.00 95.56 83 ARG A C 1
ATOM 638 O O . ARG A 1 83 ? 10.073 -1.332 -10.348 1.00 95.56 83 ARG A O 1
ATOM 645 N N . ARG A 1 84 ? 10.454 -3.033 -8.933 1.00 95.12 84 ARG A N 1
ATOM 646 C CA . ARG A 1 84 ? 11.921 -2.954 -9.015 1.00 95.12 84 ARG A CA 1
ATOM 647 C C . ARG A 1 84 ? 12.459 -3.443 -10.353 1.00 95.12 84 ARG A C 1
ATOM 649 O O . ARG A 1 84 ? 13.293 -2.776 -10.956 1.00 95.12 84 ARG A O 1
ATOM 656 N N . TRP A 1 85 ? 11.945 -4.562 -10.843 1.00 95.81 85 TRP A N 1
ATOM 657 C CA . TRP A 1 85 ? 12.366 -5.151 -12.107 1.00 95.81 85 TRP A CA 1
ATOM 658 C C . TRP A 1 85 ? 11.924 -4.313 -13.311 1.00 95.81 85 TRP A C 1
ATOM 660 O O . TRP A 1 85 ? 12.672 -4.233 -14.278 1.00 95.81 85 TRP A O 1
ATOM 670 N N . ALA A 1 86 ? 10.787 -3.610 -13.248 1.00 95.19 86 ALA A N 1
ATOM 671 C CA . ALA A 1 86 ? 10.340 -2.728 -14.330 1.00 95.19 86 ALA A CA 1
ATOM 672 C C . ALA A 1 86 ? 11.306 -1.560 -14.599 1.00 95.19 86 ALA A C 1
ATOM 674 O O . ALA A 1 86 ? 11.351 -1.066 -15.726 1.00 95.19 86 ALA A O 1
ATOM 675 N N . VAL A 1 87 ? 12.109 -1.142 -13.612 1.00 93.56 87 VAL A N 1
ATOM 676 C CA . VAL A 1 87 ? 13.130 -0.093 -13.790 1.00 93.56 87 VAL A CA 1
ATOM 677 C C . VAL A 1 87 ? 14.267 -0.563 -14.702 1.00 93.56 87 VAL A C 1
ATOM 679 O O . VAL A 1 87 ? 14.790 0.236 -15.476 1.00 93.56 87 VAL A O 1
ATOM 682 N N . VAL A 1 88 ? 14.630 -1.851 -14.667 1.00 92.50 88 VAL A N 1
ATOM 683 C CA . VAL A 1 88 ? 15.792 -2.370 -15.408 1.00 92.50 88 VAL A CA 1
ATOM 684 C C . VAL A 1 88 ? 15.633 -2.188 -16.919 1.00 92.50 88 VAL A C 1
ATOM 686 O O . VAL A 1 88 ? 16.498 -1.540 -17.508 1.00 92.50 88 VAL A O 1
ATOM 689 N N . PRO A 1 89 ? 14.536 -2.636 -17.569 1.00 90.50 89 PRO A N 1
ATOM 690 C CA . PRO A 1 89 ? 14.366 -2.399 -18.997 1.00 90.50 89 PRO A CA 1
ATOM 691 C C . PRO A 1 89 ? 14.313 -0.915 -19.358 1.00 90.50 89 PRO A C 1
ATOM 693 O O . PRO A 1 89 ? 14.804 -0.545 -20.415 1.00 90.50 89 PRO A O 1
ATOM 696 N N . VAL A 1 90 ? 13.772 -0.046 -18.496 1.00 90.56 90 VAL A N 1
ATOM 697 C CA . VAL A 1 90 ? 13.744 1.407 -18.752 1.00 90.56 90 VAL A CA 1
ATOM 698 C C . VAL A 1 90 ? 15.161 1.982 -18.799 1.00 90.56 90 VAL A C 1
ATOM 700 O O . VAL A 1 90 ? 15.485 2.730 -19.723 1.00 90.56 90 VAL A O 1
ATOM 703 N N . LEU A 1 91 ? 16.025 1.597 -17.855 1.00 90.69 91 LEU A N 1
ATOM 704 C CA . LEU A 1 91 ? 17.425 2.026 -17.839 1.00 90.69 91 LEU A CA 1
ATOM 705 C C . LEU A 1 91 ? 18.204 1.452 -19.028 1.00 90.69 91 LEU A C 1
ATOM 707 O O . LEU A 1 91 ? 18.885 2.198 -19.730 1.00 90.69 91 LEU A O 1
ATOM 711 N N . CYS A 1 92 ? 18.056 0.152 -19.300 1.00 90.06 92 CYS A N 1
ATOM 712 C CA . CYS A 1 92 ? 18.704 -0.501 -20.437 1.00 90.06 92 CYS A CA 1
ATOM 713 C C . CYS A 1 92 ? 18.273 0.118 -21.772 1.00 90.06 92 CYS A C 1
ATOM 715 O O . CYS A 1 92 ? 19.121 0.386 -22.617 1.00 90.06 92 CYS A O 1
ATOM 717 N N . ASN A 1 93 ? 16.980 0.397 -21.952 1.00 90.38 93 ASN A N 1
ATOM 718 C CA . ASN A 1 93 ? 16.462 1.013 -23.172 1.00 90.38 93 ASN A CA 1
ATOM 719 C C . ASN A 1 93 ? 16.918 2.457 -23.333 1.00 90.38 93 ASN A C 1
ATOM 721 O O . ASN A 1 93 ? 17.263 2.848 -24.440 1.00 90.38 93 ASN A O 1
ATOM 725 N N . THR A 1 94 ? 16.973 3.232 -22.249 1.00 89.75 94 THR A N 1
ATOM 726 C CA . THR A 1 94 ? 17.526 4.594 -22.291 1.00 89.75 94 THR A CA 1
ATOM 727 C C . THR A 1 94 ? 18.987 4.573 -22.746 1.00 89.75 94 THR A C 1
ATOM 729 O O . THR A 1 94 ? 19.363 5.329 -23.638 1.00 89.75 94 THR A O 1
ATOM 732 N N . GLY A 1 95 ? 19.800 3.668 -22.189 1.00 90.62 95 GLY A N 1
ATOM 733 C CA . GLY A 1 95 ? 21.202 3.508 -22.585 1.00 90.62 95 GLY A CA 1
ATOM 734 C C . GLY A 1 95 ? 21.366 3.025 -24.029 1.00 90.62 95 GLY A C 1
ATOM 735 O O . GLY A 1 95 ? 22.162 3.585 -24.778 1.00 90.62 95 GLY A O 1
ATOM 736 N N . PHE A 1 96 ? 20.581 2.026 -24.440 1.00 89.31 96 PHE A N 1
ATOM 737 C CA . PHE A 1 96 ? 20.592 1.503 -25.808 1.00 89.31 96 PHE A CA 1
ATOM 738 C C . PHE A 1 96 ? 20.158 2.561 -26.830 1.00 89.31 96 PHE A C 1
ATOM 740 O O . PHE A 1 96 ? 20.791 2.711 -27.871 1.00 89.31 96 PHE A O 1
ATOM 747 N N . PHE A 1 97 ? 19.121 3.337 -26.514 1.00 87.75 97 PHE A N 1
ATOM 748 C CA . PHE A 1 97 ? 18.656 4.427 -27.364 1.00 87.75 97 PHE A CA 1
ATOM 749 C C . PHE A 1 97 ? 19.715 5.526 -27.494 1.00 87.75 97 PHE A C 1
ATOM 751 O O . PHE A 1 97 ? 20.009 5.947 -28.609 1.00 87.75 97 PHE A O 1
ATOM 758 N N . LEU A 1 98 ? 20.349 5.931 -26.386 1.00 89.88 98 LEU A N 1
ATOM 759 C CA . LEU A 1 98 ? 21.451 6.896 -26.404 1.00 89.88 98 LEU A CA 1
ATOM 760 C C . LEU A 1 98 ? 22.603 6.411 -27.295 1.00 89.88 98 LEU A C 1
ATOM 762 O O . LEU A 1 98 ? 23.079 7.155 -28.151 1.00 89.88 98 LEU A O 1
ATOM 766 N N . PHE A 1 99 ? 23.008 5.151 -27.144 1.00 89.50 99 PHE A N 1
ATOM 767 C CA . PHE A 1 99 ? 24.050 4.546 -27.970 1.00 89.50 99 PHE A CA 1
ATOM 768 C C . PHE A 1 99 ? 23.702 4.589 -29.466 1.00 89.50 99 PHE A C 1
ATOM 770 O O . PHE A 1 99 ? 24.506 5.057 -30.269 1.00 89.50 99 PHE A O 1
ATOM 777 N N . LEU A 1 100 ? 22.481 4.193 -29.841 1.00 86.00 100 LEU A N 1
ATOM 778 C CA . LEU A 1 100 ? 22.030 4.251 -31.234 1.00 86.00 100 LEU A CA 1
ATOM 779 C C . LEU A 1 100 ? 21.980 5.680 -31.787 1.00 86.00 100 LEU A C 1
ATOM 781 O O . LEU A 1 100 ? 22.320 5.896 -32.949 1.00 86.00 100 LEU A O 1
ATOM 785 N N . THR A 1 101 ? 21.571 6.663 -30.977 1.00 84.50 101 THR A N 1
ATOM 786 C CA . THR A 1 101 ? 21.576 8.069 -31.410 1.00 84.50 101 THR A CA 1
ATOM 787 C C . THR A 1 101 ? 22.987 8.594 -31.667 1.00 84.50 101 THR A C 1
ATOM 789 O O . THR A 1 101 ? 23.172 9.368 -32.604 1.00 84.50 101 THR A O 1
ATOM 792 N N . LEU A 1 102 ? 23.981 8.145 -30.891 1.00 87.75 102 LEU A N 1
ATOM 793 C CA . LEU A 1 102 ? 25.386 8.501 -31.095 1.00 87.75 102 LEU A CA 1
ATOM 794 C C . LEU A 1 102 ? 25.949 7.849 -32.365 1.00 87.75 102 LEU A C 1
ATOM 796 O O . LEU A 1 102 ? 26.529 8.550 -33.187 1.00 87.75 102 LEU A O 1
ATOM 800 N N . GLU A 1 103 ? 25.698 6.552 -32.587 1.00 87.12 103 GLU A N 1
ATOM 801 C CA . GLU A 1 103 ? 26.116 5.872 -33.826 1.00 87.12 103 GLU A CA 1
ATOM 802 C C . GLU A 1 103 ? 25.517 6.534 -35.080 1.00 87.12 103 GLU A C 1
ATOM 804 O O . GLU A 1 103 ? 26.199 6.676 -36.098 1.00 87.12 103 GLU A O 1
ATOM 809 N N . LEU A 1 104 ? 24.244 6.951 -35.013 1.00 83.88 104 LEU A N 1
ATOM 810 C CA . LEU A 1 104 ? 23.576 7.649 -36.114 1.00 83.88 104 LEU A CA 1
ATOM 811 C C . LEU A 1 104 ? 24.184 9.036 -36.357 1.00 83.88 104 LEU A C 1
ATOM 813 O O . LEU A 1 104 ? 24.369 9.422 -37.509 1.00 83.88 104 LEU A O 1
ATOM 817 N N . TYR A 1 105 ? 24.495 9.774 -35.289 1.00 86.12 105 TYR A N 1
ATOM 818 C CA . TYR A 1 105 ? 25.120 11.093 -35.375 1.00 86.12 105 TYR A CA 1
ATOM 819 C C . TYR A 1 105 ? 26.514 11.031 -36.013 1.00 86.12 105 TYR A C 1
ATOM 821 O O . TYR A 1 105 ? 26.853 11.881 -36.833 1.00 86.12 105 TYR A O 1
ATOM 829 N N . GLU A 1 106 ? 27.301 10.003 -35.690 1.00 90.00 106 GLU A N 1
ATOM 830 C CA . GLU A 1 106 ? 28.641 9.803 -36.254 1.00 90.00 106 GLU A CA 1
ATOM 831 C C . GLU A 1 106 ? 28.617 9.218 -37.680 1.00 90.00 106 GLU A C 1
ATOM 833 O O . GLU A 1 106 ? 29.665 9.072 -38.308 1.00 90.00 106 GLU A O 1
ATOM 838 N N . GLY A 1 107 ? 27.434 8.891 -38.220 1.00 81.75 107 GLY A N 1
ATOM 839 C CA . GLY A 1 107 ? 27.280 8.335 -39.568 1.00 81.75 107 GLY A CA 1
ATOM 840 C C . GLY A 1 107 ? 27.924 6.955 -39.740 1.00 81.75 107 GLY A C 1
ATOM 841 O O . GLY A 1 107 ? 28.202 6.540 -40.863 1.00 81.75 107 GLY A O 1
ATOM 842 N N . LEU A 1 108 ? 28.179 6.242 -38.638 1.00 74.31 108 LEU A N 1
ATOM 843 C CA . LEU A 1 108 ? 29.017 5.040 -38.622 1.00 74.31 108 LEU A CA 1
ATOM 844 C C . LEU A 1 108 ? 28.300 3.765 -39.070 1.00 74.31 108 LEU A C 1
ATOM 846 O O . LEU A 1 108 ? 28.950 2.730 -39.230 1.00 74.31 108 LEU A O 1
ATOM 850 N N . ARG A 1 109 ? 26.969 3.787 -39.232 1.00 74.81 109 ARG A N 1
ATOM 851 C CA . ARG A 1 109 ? 26.208 2.542 -39.370 1.00 74.81 109 ARG A CA 1
ATOM 852 C C . ARG A 1 109 ? 25.024 2.621 -40.322 1.00 74.81 109 ARG A C 1
ATOM 854 O O . ARG A 1 109 ? 24.076 3.375 -40.115 1.00 74.81 109 ARG A O 1
ATOM 861 N N . GLU A 1 110 ? 25.031 1.730 -41.311 1.00 84.50 110 GLU A N 1
ATOM 862 C CA . GLU A 1 110 ? 23.839 1.391 -42.083 1.00 84.50 110 GLU A CA 1
ATOM 863 C C . GLU A 1 110 ? 22.908 0.504 -41.245 1.00 84.50 110 GLU A C 1
ATOM 865 O O . GLU A 1 110 ? 23.320 -0.484 -40.625 1.00 84.50 110 GLU A O 1
ATOM 870 N N . TRP A 1 111 ? 21.626 0.860 -41.207 1.00 87.06 111 TRP A N 1
ATOM 871 C CA . TRP A 1 111 ? 20.623 0.129 -40.442 1.00 87.06 111 TRP A CA 1
ATOM 872 C C . TRP A 1 111 ? 20.284 -1.187 -41.142 1.00 87.06 111 TRP A C 1
ATOM 874 O O . TRP A 1 111 ? 19.612 -1.201 -42.171 1.00 87.06 111 TRP A O 1
ATOM 884 N N . ASN A 1 112 ? 20.719 -2.309 -40.568 1.00 89.06 112 ASN A N 1
ATOM 885 C CA . ASN A 1 112 ? 20.366 -3.633 -41.069 1.00 89.06 112 ASN A CA 1
ATOM 886 C C . ASN A 1 112 ? 19.127 -4.211 -40.355 1.00 89.06 112 ASN A C 1
ATOM 888 O O . ASN A 1 112 ? 18.646 -3.704 -39.336 1.00 89.06 112 ASN A O 1
ATOM 892 N N . ARG A 1 113 ? 18.604 -5.317 -40.898 1.00 91.44 113 ARG A N 1
ATOM 893 C CA . ARG A 1 113 ? 17.408 -6.000 -40.380 1.00 91.44 113 ARG A CA 1
ATOM 894 C C . ARG A 1 113 ? 17.554 -6.460 -38.926 1.00 91.44 113 ARG A C 1
ATOM 896 O O . ARG A 1 113 ? 16.565 -6.455 -38.197 1.00 91.44 113 ARG A O 1
ATOM 903 N N . GLU A 1 114 ? 18.751 -6.859 -38.502 1.00 89.81 114 GLU A N 1
ATOM 904 C CA . GLU A 1 114 ? 18.983 -7.333 -37.134 1.00 89.81 114 GLU A CA 1
ATOM 905 C C . GLU A 1 114 ? 18.981 -6.179 -36.127 1.00 89.81 114 GLU A C 1
ATOM 907 O O . GLU A 1 114 ? 18.350 -6.295 -35.077 1.00 89.81 114 GLU A O 1
ATOM 912 N N . THR A 1 115 ? 19.573 -5.029 -36.470 1.00 85.94 115 THR A N 1
ATOM 913 C CA . THR A 1 115 ? 19.491 -3.809 -35.651 1.00 85.94 115 THR A CA 1
ATOM 914 C C . THR A 1 115 ? 18.035 -3.389 -35.446 1.00 85.94 115 THR A C 1
ATOM 916 O O . THR A 1 115 ? 17.619 -3.127 -34.318 1.00 85.94 115 THR A O 1
ATOM 919 N N . LEU A 1 116 ? 17.226 -3.403 -36.513 1.00 88.25 116 LEU A N 1
ATOM 920 C CA . LEU A 1 116 ? 15.794 -3.093 -36.432 1.00 88.25 116 LEU A CA 1
ATOM 921 C C . LEU A 1 116 ? 15.023 -4.076 -35.535 1.00 88.25 116 LEU A C 1
ATOM 923 O O . LEU A 1 116 ? 14.155 -3.658 -34.769 1.00 88.25 116 LEU A O 1
ATOM 927 N N . ARG A 1 117 ? 15.344 -5.376 -35.590 1.00 91.81 117 ARG A N 1
ATOM 928 C CA . ARG A 1 117 ? 14.734 -6.392 -34.714 1.00 91.81 117 ARG A CA 1
ATOM 929 C C . ARG A 1 117 ? 15.086 -6.174 -33.247 1.00 91.81 117 ARG A C 1
ATOM 931 O O . ARG A 1 117 ? 14.190 -6.206 -32.407 1.00 91.81 117 ARG A O 1
ATOM 938 N N . LEU A 1 118 ? 16.361 -5.939 -32.939 1.00 87.31 118 LEU A N 1
ATOM 939 C CA . LEU A 1 118 ? 16.807 -5.670 -31.570 1.00 87.31 118 LEU A CA 1
ATOM 940 C C . LEU A 1 118 ? 16.149 -4.406 -31.014 1.00 87.31 118 LEU A C 1
ATOM 942 O O . LEU A 1 118 ? 15.674 -4.425 -29.880 1.00 87.31 118 LEU A O 1
ATOM 946 N N . LEU A 1 119 ? 16.032 -3.355 -31.831 1.00 88.31 119 LEU A N 1
ATOM 947 C CA . LEU A 1 119 ? 15.317 -2.136 -31.463 1.00 88.31 119 LEU A CA 1
ATOM 948 C C . LEU A 1 119 ? 13.841 -2.406 -31.164 1.00 88.31 119 LEU A C 1
ATOM 950 O O . LEU A 1 119 ? 13.332 -1.932 -30.153 1.00 88.31 119 LEU A O 1
ATOM 954 N N . ALA A 1 120 ? 13.157 -3.198 -31.992 1.00 90.81 120 ALA A N 1
ATOM 955 C CA . ALA A 1 120 ? 11.756 -3.543 -31.760 1.00 90.81 120 ALA A CA 1
ATOM 956 C C . ALA A 1 120 ? 11.557 -4.337 -30.455 1.00 90.81 120 ALA A C 1
ATOM 958 O O . ALA A 1 120 ? 10.626 -4.058 -29.696 1.00 90.81 120 ALA A O 1
ATOM 959 N N . ILE A 1 121 ? 12.440 -5.298 -30.160 1.00 91.19 121 ILE A N 1
ATOM 960 C CA . ILE A 1 121 ? 12.406 -6.079 -28.913 1.00 91.19 121 ILE A CA 1
ATOM 961 C C . ILE A 1 121 ? 12.656 -5.166 -27.707 1.00 91.19 121 ILE A C 1
ATOM 963 O O . ILE A 1 121 ? 11.866 -5.156 -26.763 1.00 91.19 121 ILE A O 1
ATOM 967 N N . SER A 1 122 ? 13.721 -4.364 -27.763 1.00 89.31 122 SER A N 1
ATOM 968 C CA . SER A 1 122 ? 14.084 -3.373 -26.745 1.00 89.31 122 SER A CA 1
ATOM 969 C C . SER A 1 122 ? 12.917 -2.417 -26.462 1.00 89.31 122 SER A C 1
ATOM 971 O O . SER A 1 122 ? 12.458 -2.315 -25.320 1.00 89.31 122 SER A O 1
ATOM 973 N N . ALA A 1 123 ? 12.345 -1.812 -27.506 1.00 90.12 123 ALA A N 1
ATOM 974 C CA . ALA A 1 123 ? 11.187 -0.931 -27.401 1.00 90.12 123 ALA A CA 1
ATOM 975 C C . ALA A 1 123 ? 9.978 -1.635 -26.765 1.00 90.12 123 ALA A C 1
ATOM 977 O O . ALA A 1 123 ? 9.333 -1.064 -25.886 1.00 90.12 123 ALA A O 1
ATOM 978 N N . SER A 1 124 ? 9.709 -2.891 -27.135 1.00 92.94 124 SER A N 1
ATOM 979 C CA . SER A 1 124 ? 8.607 -3.677 -26.563 1.00 92.94 124 SER A CA 1
ATOM 980 C C . SER A 1 124 ? 8.768 -3.871 -25.053 1.00 92.94 124 SER A C 1
ATOM 982 O O . SER A 1 124 ? 7.827 -3.622 -24.299 1.00 92.94 124 SER A O 1
ATOM 984 N N . PHE A 1 125 ? 9.967 -4.234 -24.584 1.00 92.69 125 PHE A N 1
ATOM 985 C CA . PHE A 1 125 ? 10.247 -4.336 -23.147 1.00 92.69 125 PHE A CA 1
ATOM 986 C C . PHE A 1 125 ? 10.101 -2.991 -22.427 1.00 92.69 125 PHE A C 1
ATOM 988 O O . PHE A 1 125 ? 9.593 -2.948 -21.309 1.00 92.69 125 PHE A O 1
ATOM 995 N N . GLY A 1 126 ? 10.499 -1.890 -23.069 1.00 92.25 126 GLY A N 1
ATOM 996 C CA . GLY A 1 126 ? 10.352 -0.544 -22.511 1.00 92.25 126 GLY A CA 1
ATOM 997 C C . GLY A 1 126 ? 8.894 -0.157 -22.326 1.00 92.25 126 GLY A C 1
ATOM 998 O O . GLY A 1 126 ? 8.509 0.291 -21.250 1.00 92.25 126 GLY A O 1
ATOM 999 N N . ILE A 1 127 ? 8.073 -0.405 -23.347 1.00 93.94 127 ILE A N 1
ATOM 1000 C CA . ILE A 1 127 ? 6.630 -0.163 -23.302 1.00 93.94 127 ILE A CA 1
ATOM 1001 C C . ILE A 1 127 ? 5.990 -1.000 -22.192 1.00 93.94 127 ILE A C 1
ATOM 1003 O O . ILE A 1 127 ? 5.269 -0.449 -21.363 1.00 93.94 127 ILE A O 1
ATOM 1007 N N . ILE A 1 128 ? 6.288 -2.302 -22.120 1.00 95.44 128 ILE A N 1
ATOM 1008 C CA . ILE A 1 128 ? 5.755 -3.183 -21.070 1.00 95.44 128 ILE A CA 1
ATOM 1009 C C . ILE A 1 128 ? 6.137 -2.659 -19.680 1.00 95.44 128 ILE A C 1
ATOM 1011 O O . ILE A 1 128 ? 5.261 -2.505 -18.830 1.00 95.44 128 ILE A O 1
ATOM 1015 N N . SER A 1 129 ? 7.408 -2.313 -19.454 1.00 94.31 129 SER A N 1
ATOM 1016 C CA . SER A 1 129 ? 7.859 -1.724 -18.189 1.00 94.31 129 SER A CA 1
ATOM 1017 C C . SER A 1 129 ? 7.115 -0.438 -17.834 1.00 94.31 129 SER A C 1
ATOM 1019 O O . SER A 1 129 ? 6.689 -0.276 -16.691 1.00 94.31 129 SER A O 1
ATOM 1021 N N . CYS A 1 130 ? 6.908 0.458 -18.801 1.00 94.44 130 CYS A N 1
ATOM 1022 C CA . CYS A 1 130 ? 6.149 1.690 -18.598 1.00 94.44 130 CYS A CA 1
ATOM 1023 C C . CYS A 1 130 ? 4.675 1.424 -18.261 1.00 94.44 130 CYS A C 1
ATOM 1025 O O . CYS A 1 130 ? 4.102 2.174 -17.476 1.00 94.44 130 CYS A O 1
ATOM 1027 N N . LEU A 1 131 ? 4.067 0.361 -18.801 1.00 96.50 131 LEU A N 1
ATOM 1028 C CA . LEU A 1 131 ? 2.677 -0.025 -18.522 1.00 96.50 131 LEU A CA 1
ATOM 1029 C C . LEU A 1 131 ? 2.495 -0.709 -17.156 1.00 96.50 131 LEU A C 1
ATOM 1031 O O . LEU A 1 131 ? 1.417 -0.613 -16.565 1.00 96.50 131 LEU A O 1
ATOM 1035 N N . ILE A 1 132 ? 3.535 -1.352 -16.614 1.00 96.38 132 ILE A N 1
ATOM 1036 C CA . ILE A 1 132 ? 3.482 -1.993 -15.289 1.00 96.38 132 ILE A CA 1
ATOM 1037 C C . ILE A 1 132 ? 3.193 -0.963 -14.186 1.00 96.38 132 ILE A C 1
ATOM 1039 O O . ILE A 1 132 ? 2.353 -1.207 -13.322 1.00 96.38 132 ILE A O 1
ATOM 1043 N N . TRP A 1 133 ? 3.831 0.209 -14.212 1.00 93.62 133 TRP A N 1
ATOM 1044 C CA . TRP A 1 133 ? 3.651 1.248 -13.188 1.00 93.62 133 TRP A CA 1
ATOM 1045 C C . TRP A 1 133 ? 2.203 1.745 -13.021 1.00 93.62 133 TRP A C 1
ATOM 1047 O O . TRP A 1 133 ? 1.684 1.681 -11.901 1.00 93.62 133 TRP A O 1
ATOM 1057 N N . PRO A 1 134 ? 1.508 2.223 -14.074 1.00 96.38 134 PRO A N 1
ATOM 1058 C CA . PRO A 1 134 ? 0.119 2.648 -13.960 1.00 96.38 134 PRO A CA 1
ATOM 1059 C C . PRO A 1 134 ? -0.809 1.483 -13.610 1.00 96.38 134 PRO A C 1
ATOM 1061 O O . PRO A 1 134 ? -1.748 1.696 -12.845 1.00 96.38 134 PRO A O 1
ATOM 1064 N N . LEU A 1 135 ? -0.532 0.261 -14.084 1.00 97.12 135 LEU A N 1
ATOM 1065 C CA . LEU A 1 135 ? -1.297 -0.929 -13.707 1.00 97.12 135 LEU A CA 1
ATOM 1066 C C . LEU A 1 135 ? -1.199 -1.201 -12.200 1.00 97.12 135 LEU A C 1
ATOM 1068 O O . LEU A 1 135 ? -2.223 -1.324 -11.531 1.00 97.12 135 LEU A O 1
ATOM 1072 N N . LEU A 1 136 ? 0.014 -1.232 -11.643 1.00 96.12 136 LEU A N 1
ATOM 1073 C CA . LEU A 1 136 ? 0.221 -1.422 -10.205 1.00 96.12 136 LEU A CA 1
ATOM 1074 C C . LEU A 1 136 ? -0.399 -0.282 -9.394 1.00 96.12 136 LEU A C 1
ATOM 1076 O O . LEU A 1 136 ? -1.015 -0.519 -8.356 1.00 96.12 136 LEU A O 1
ATOM 1080 N N . ASN A 1 137 ? -0.303 0.956 -9.881 1.00 95.31 137 ASN A N 1
ATOM 1081 C CA . ASN A 1 137 ? -0.947 2.094 -9.237 1.00 95.31 137 ASN A CA 1
ATOM 1082 C C . ASN A 1 137 ? -2.476 2.006 -9.292 1.00 95.31 137 ASN A C 1
ATOM 1084 O O . ASN A 1 137 ? -3.119 2.429 -8.331 1.00 95.31 137 ASN A O 1
ATOM 1088 N N . TRP A 1 138 ? -3.058 1.475 -10.370 1.00 97.19 138 TRP A N 1
ATOM 1089 C CA . TRP A 1 138 ? -4.497 1.249 -10.508 1.00 97.19 138 TRP A CA 1
ATOM 1090 C C . TRP A 1 138 ? -4.990 0.158 -9.556 1.00 97.19 138 TRP A C 1
ATOM 1092 O O . TRP A 1 138 ? -5.920 0.412 -8.790 1.00 97.19 138 TRP A O 1
ATOM 1102 N N . LEU A 1 139 ? -4.311 -0.994 -9.525 1.00 96.00 139 LEU A N 1
ATOM 1103 C CA . LEU A 1 139 ? -4.611 -2.104 -8.610 1.00 96.00 139 LEU A CA 1
ATOM 1104 C C . LEU A 1 139 ? -4.539 -1.682 -7.136 1.00 96.00 139 LEU A C 1
ATOM 1106 O O . LEU A 1 139 ? -5.267 -2.197 -6.293 1.00 96.00 139 LEU A O 1
ATOM 1110 N N . ASP A 1 140 ? -3.685 -0.711 -6.826 1.00 96.81 140 ASP A N 1
ATOM 1111 C CA . ASP A 1 140 ? -3.477 -0.210 -5.473 1.00 96.81 140 ASP A CA 1
ATOM 1112 C C . ASP A 1 140 ? -4.393 0.973 -5.086 1.00 96.81 140 ASP A C 1
ATOM 1114 O O . ASP A 1 140 ? -4.362 1.439 -3.947 1.00 96.81 140 ASP A O 1
ATOM 1118 N N . ARG A 1 141 ? -5.256 1.462 -5.992 1.00 97.25 141 ARG A N 1
ATOM 1119 C CA . ARG A 1 141 ? -6.165 2.595 -5.704 1.00 97.25 141 ARG A CA 1
ATOM 1120 C C . ARG A 1 141 ? -7.034 2.351 -4.475 1.00 97.25 141 ARG A C 1
ATOM 1122 O O . ARG A 1 141 ? -7.135 3.233 -3.626 1.00 97.25 141 ARG A O 1
ATOM 1129 N N . ARG A 1 142 ? -7.631 1.157 -4.379 1.00 97.44 142 ARG A N 1
ATOM 1130 C CA . ARG A 1 142 ? -8.487 0.783 -3.246 1.00 97.44 142 ARG A CA 1
ATOM 1131 C C . ARG A 1 142 ? -7.707 0.824 -1.938 1.00 97.44 142 ARG A C 1
ATOM 1133 O O . ARG A 1 142 ? -8.184 1.419 -0.981 1.00 97.44 142 ARG A O 1
ATOM 1140 N N . ASN A 1 143 ? -6.505 0.247 -1.914 1.00 97.00 143 ASN A N 1
ATOM 1141 C CA . ASN A 1 143 ? -5.703 0.197 -0.696 1.00 97.00 143 ASN A CA 1
ATOM 1142 C C . ASN A 1 143 ? -5.272 1.592 -0.242 1.00 97.00 143 ASN A C 1
ATOM 1144 O O . ASN A 1 143 ? -5.352 1.897 0.944 1.00 97.00 143 ASN A O 1
ATOM 1148 N N . ARG A 1 144 ? -4.860 2.460 -1.175 1.00 97.12 144 ARG A N 1
ATOM 1149 C CA . ARG A 1 144 ? -4.538 3.851 -0.834 1.00 97.12 144 ARG A CA 1
ATOM 1150 C C . ARG A 1 144 ? -5.742 4.569 -0.240 1.00 97.12 144 ARG A C 1
ATOM 1152 O O . ARG A 1 144 ? -5.596 5.163 0.815 1.00 97.12 144 ARG A O 1
ATOM 1159 N N . ALA A 1 145 ? -6.925 4.444 -0.845 1.00 98.06 145 ALA A N 1
ATOM 1160 C CA . ALA A 1 145 ? -8.148 5.042 -0.310 1.00 98.06 145 ALA A CA 1
ATOM 1161 C C . ALA A 1 145 ? -8.463 4.546 1.113 1.00 98.06 145 ALA A C 1
ATOM 1163 O O . ALA A 1 145 ? -8.637 5.359 2.014 1.00 98.06 145 ALA A O 1
ATOM 1164 N N . LEU A 1 146 ? -8.441 3.226 1.331 1.00 97.62 146 LEU A N 1
ATOM 1165 C CA . LEU A 1 146 ? -8.588 2.575 2.645 1.00 97.62 146 LEU A CA 1
ATOM 1166 C C . LEU A 1 146 ? -7.665 3.209 3.693 1.00 97.62 146 LEU A C 1
ATOM 1168 O O . LEU A 1 146 ? -8.106 3.578 4.778 1.00 97.62 146 LEU A O 1
ATOM 1172 N N . ARG A 1 147 ? -6.383 3.363 3.353 1.00 96.69 147 ARG A N 1
ATOM 1173 C CA . ARG A 1 147 ? -5.360 3.859 4.277 1.00 96.69 147 ARG A CA 1
ATOM 1174 C C . ARG A 1 147 ? -5.456 5.352 4.497 1.00 96.69 147 ARG A C 1
ATOM 1176 O O . ARG A 1 147 ? -5.179 5.822 5.593 1.00 96.69 147 ARG A O 1
ATOM 1183 N N . THR A 1 148 ? -5.887 6.090 3.479 1.00 96.56 148 THR A N 1
ATOM 1184 C CA . THR A 1 148 ? -6.212 7.501 3.630 1.00 96.56 148 THR A CA 1
ATOM 1185 C C . THR A 1 148 ? -7.381 7.670 4.595 1.00 96.56 148 THR A C 1
ATOM 1187 O O . THR A 1 148 ? -7.322 8.575 5.409 1.00 96.56 148 THR A O 1
ATOM 1190 N N . VAL A 1 149 ? -8.399 6.800 4.584 1.00 97.00 149 VAL A N 1
ATOM 1191 C CA . VAL A 1 149 ? -9.486 6.862 5.582 1.00 97.00 149 VAL A CA 1
ATOM 1192 C C . VAL A 1 149 ? -9.004 6.449 6.977 1.00 97.00 149 VAL A C 1
ATOM 1194 O O . VAL A 1 149 ? -9.316 7.147 7.938 1.00 97.00 149 VAL A O 1
ATOM 1197 N N . LEU A 1 150 ? -8.234 5.356 7.101 1.00 95.69 150 LEU A N 1
ATOM 1198 C CA . LEU A 1 150 ? -7.642 4.928 8.383 1.00 95.69 150 LEU A CA 1
ATOM 1199 C C . LEU A 1 150 ? -6.802 6.042 9.017 1.00 95.69 150 LEU A C 1
ATOM 1201 O O . LEU A 1 150 ? -6.903 6.294 10.217 1.00 95.69 150 LEU A O 1
ATOM 1205 N N . GLY A 1 151 ? -6.001 6.711 8.188 1.00 93.56 151 GLY A N 1
ATOM 1206 C CA . GLY A 1 151 ? -5.141 7.802 8.597 1.00 93.56 151 GLY A CA 1
ATOM 1207 C C . GLY A 1 151 ? -3.891 7.391 9.364 1.00 93.56 151 GLY A C 1
ATOM 1208 O O . GLY A 1 151 ? -3.580 6.205 9.494 1.00 93.56 151 GLY A O 1
ATOM 1209 N N . PRO A 1 152 ? -3.148 8.385 9.872 1.00 91.50 152 PRO A N 1
ATOM 1210 C CA . PRO A 1 152 ? -1.983 8.151 10.704 1.00 91.50 152 PRO A CA 1
ATOM 1211 C C . PRO A 1 152 ? -2.386 7.589 12.079 1.00 91.50 152 PRO A C 1
ATOM 1213 O O . PRO A 1 152 ? -3.216 8.159 12.785 1.00 91.50 152 PRO A O 1
ATOM 1216 N N . SER A 1 153 ? -1.742 6.497 12.489 1.00 91.56 153 SER A N 1
ATOM 1217 C CA . SER A 1 153 ? -1.894 5.870 13.809 1.00 91.56 153 SER A CA 1
ATOM 1218 C C . SER A 1 153 ? -0.533 5.540 14.440 1.00 91.56 153 SER A C 1
ATOM 1220 O O . SER A 1 153 ? 0.525 5.868 13.892 1.00 91.56 153 SER A O 1
ATOM 1222 N N . LEU A 1 154 ? -0.555 4.860 15.592 1.00 89.06 154 LEU A N 1
ATOM 1223 C CA . LEU A 1 154 ? 0.630 4.316 16.264 1.00 89.06 154 LEU A CA 1
ATOM 1224 C C . LEU A 1 154 ? 1.479 3.421 15.346 1.00 89.06 154 LEU A C 1
ATOM 1226 O O . LEU A 1 154 ? 2.705 3.448 15.400 1.00 89.06 154 LEU A O 1
ATOM 1230 N N . TYR A 1 155 ? 0.810 2.686 14.459 1.00 93.06 155 TYR A N 1
ATOM 1231 C CA . TYR A 1 155 ? 1.399 1.761 13.492 1.00 93.06 155 TYR A CA 1
ATOM 1232 C C . TYR A 1 155 ? 1.443 2.361 12.076 1.00 93.06 155 TYR A C 1
ATOM 1234 O O . TYR A 1 155 ? 1.398 1.631 11.084 1.00 93.06 155 TYR A O 1
ATOM 1242 N N . GLY A 1 156 ? 1.469 3.696 11.975 1.00 92.81 156 GLY A N 1
ATOM 1243 C CA . GLY A 1 156 ? 1.329 4.416 10.709 1.00 92.81 156 GLY A CA 1
ATOM 1244 C C . GLY A 1 156 ? -0.076 4.262 10.137 1.00 92.81 156 GLY A C 1
ATOM 1245 O O . GLY A 1 156 ? -1.055 4.208 10.878 1.00 92.81 156 GLY A O 1
ATOM 1246 N N . SER A 1 157 ? -0.179 4.162 8.821 1.00 94.88 157 SER A N 1
ATOM 1247 C CA . SER A 1 157 ? -1.423 3.873 8.092 1.00 94.88 157 SER A CA 1
ATOM 1248 C C . SER A 1 157 ? -1.549 2.391 7.702 1.00 94.88 157 SER A C 1
ATOM 1250 O O . SER A 1 157 ? -2.144 2.042 6.679 1.00 94.88 157 SER A O 1
ATOM 1252 N N . SER A 1 158 ? -0.957 1.503 8.507 1.00 96.75 158 SER A N 1
ATOM 1253 C CA . SER A 1 158 ? -0.992 0.053 8.299 1.00 96.75 158 SER A CA 1
ATOM 1254 C C . SER A 1 158 ? -2.422 -0.491 8.355 1.00 96.75 158 SER A C 1
ATOM 1256 O O . SER A 1 158 ? -3.197 -0.109 9.228 1.00 96.75 158 SER A O 1
ATOM 1258 N N . ASP A 1 159 ? -2.767 -1.410 7.448 1.00 97.69 159 ASP A N 1
ATOM 1259 C CA . ASP A 1 159 ? -4.082 -2.065 7.424 1.00 97.69 159 ASP A CA 1
ATOM 1260 C C . ASP A 1 159 ? -4.126 -3.203 8.463 1.00 97.69 159 ASP A C 1
ATOM 1262 O O . ASP A 1 159 ? -3.394 -4.186 8.282 1.00 97.69 159 ASP A O 1
ATOM 1266 N N . PRO A 1 160 ? -4.995 -3.140 9.493 1.00 97.88 160 PRO A N 1
ATOM 1267 C CA . PRO A 1 160 ? -5.135 -4.197 10.496 1.00 97.88 160 PRO A CA 1
ATOM 1268 C C . PRO A 1 160 ? -5.434 -5.577 9.918 1.00 97.88 160 PRO A C 1
ATOM 1270 O O . PRO A 1 160 ? -4.941 -6.582 10.424 1.00 97.88 160 PRO A O 1
ATOM 1273 N N . ALA A 1 161 ? -6.150 -5.645 8.793 1.00 98.06 161 ALA A N 1
ATOM 1274 C CA . ALA A 1 161 ? -6.403 -6.909 8.110 1.00 98.06 161 ALA A CA 1
ATOM 1275 C C . ALA A 1 161 ? -5.124 -7.559 7.571 1.00 98.06 161 ALA A C 1
ATOM 1277 O O . ALA A 1 161 ? -5.125 -8.735 7.220 1.00 98.06 161 ALA A O 1
ATOM 1278 N N . THR A 1 162 ? -4.014 -6.832 7.489 1.00 98.00 162 THR A N 1
ATOM 1279 C CA . THR A 1 162 ? -2.721 -7.379 7.072 1.00 98.00 162 THR A CA 1
ATOM 1280 C C . THR A 1 162 ? -1.793 -7.678 8.240 1.00 98.00 162 THR A C 1
ATOM 1282 O O . THR A 1 162 ? -0.734 -8.239 8.002 1.00 98.00 162 THR A O 1
ATOM 1285 N N . TRP A 1 163 ? -2.150 -7.373 9.486 1.00 98.25 163 TRP A N 1
ATOM 1286 C CA . TRP A 1 163 ? -1.274 -7.599 10.639 1.00 98.25 163 TRP A CA 1
ATOM 1287 C C . TRP A 1 163 ? -1.050 -9.081 10.932 1.00 98.25 163 TRP A C 1
ATOM 1289 O O . TRP A 1 163 ? -1.897 -9.930 10.639 1.00 98.25 163 TRP A O 1
ATOM 1299 N N . THR A 1 164 ? 0.118 -9.406 11.492 1.00 97.94 164 THR A N 1
ATOM 1300 C CA . THR A 1 164 ? 0.395 -10.768 11.959 1.00 97.94 164 THR A CA 1
ATOM 1301 C C . THR A 1 164 ? -0.440 -11.104 13.190 1.00 97.94 164 THR A C 1
ATOM 1303 O O . THR A 1 164 ? -0.968 -10.222 13.871 1.00 97.94 164 THR A O 1
ATOM 1306 N N . ARG A 1 165 ? -0.563 -12.400 13.486 1.00 97.69 165 ARG A N 1
ATOM 1307 C CA . ARG A 1 165 ? -1.361 -12.884 14.613 1.00 97.69 165 ARG A CA 1
ATOM 1308 C C . ARG A 1 165 ? -0.869 -12.314 15.945 1.00 97.69 165 ARG A C 1
ATOM 1310 O O . ARG A 1 165 ? -1.681 -11.894 16.754 1.00 97.69 165 ARG A O 1
ATOM 1317 N N . GLU A 1 166 ? 0.445 -12.218 16.123 1.00 97.00 166 GLU A N 1
ATOM 1318 C CA . GLU A 1 166 ? 1.076 -11.717 17.350 1.00 97.00 166 GLU A CA 1
ATOM 1319 C C . GLU A 1 166 ? 0.740 -10.244 17.614 1.00 97.00 166 GLU A C 1
ATOM 1321 O O . GLU A 1 166 ? 0.713 -9.801 18.760 1.00 97.00 166 GLU A O 1
ATOM 1326 N N . LEU A 1 167 ? 0.509 -9.463 16.554 1.00 95.69 167 LEU A N 1
ATOM 1327 C CA . LEU A 1 167 ? 0.082 -8.074 16.681 1.00 95.69 167 LEU A CA 1
ATOM 1328 C C . LEU A 1 167 ? -1.426 -7.977 16.930 1.00 95.69 167 LEU A C 1
ATOM 1330 O O . LEU A 1 167 ? -1.859 -7.168 17.746 1.00 95.69 167 LEU A O 1
ATOM 1334 N N . LEU A 1 168 ? -2.213 -8.825 16.264 1.00 96.56 168 LEU A N 1
ATOM 1335 C CA . LEU A 1 168 ? -3.663 -8.908 16.442 1.00 96.56 168 LEU A CA 1
ATOM 1336 C C . LEU A 1 168 ? -4.063 -9.354 17.858 1.00 96.56 168 LEU A C 1
ATOM 1338 O O . LEU A 1 168 ? -5.036 -8.842 18.396 1.00 96.56 168 LEU A O 1
ATOM 1342 N N . GLU A 1 169 ? -3.282 -10.226 18.500 1.00 96.62 169 GLU A N 1
ATOM 1343 C CA . GLU A 1 169 ? -3.489 -10.653 19.896 1.00 96.62 169 GLU A CA 1
ATOM 1344 C C . GLU A 1 169 ? -3.338 -9.508 20.916 1.00 96.62 169 GLU A C 1
ATOM 1346 O O . GLU A 1 169 ? -3.805 -9.624 22.046 1.00 96.62 169 GLU A O 1
ATOM 1351 N N . LYS A 1 170 ? -2.716 -8.388 20.523 1.00 95.00 170 LYS A N 1
ATOM 1352 C CA . LYS A 1 170 ? -2.565 -7.184 21.358 1.00 95.00 170 LYS A CA 1
ATOM 1353 C C . LYS A 1 170 ? -3.681 -6.161 21.148 1.00 95.00 170 LYS A C 1
ATOM 1355 O O . LYS A 1 170 ? -3.679 -5.119 21.800 1.00 95.00 170 LYS A O 1
ATOM 1360 N N . VAL A 1 171 ? -4.593 -6.405 20.207 1.00 94.38 171 VAL A N 1
ATOM 1361 C CA . VAL A 1 171 ? -5.691 -5.481 19.919 1.00 94.38 171 VAL A CA 1
ATOM 1362 C C . VAL A 1 171 ? -6.726 -5.565 21.037 1.00 94.38 171 VAL A C 1
ATOM 1364 O O . VAL A 1 171 ? -7.142 -6.651 21.438 1.00 94.38 171 VAL A O 1
ATOM 1367 N N . ALA A 1 172 ? -7.149 -4.406 21.542 1.00 95.44 172 ALA A N 1
ATOM 1368 C CA . ALA A 1 172 ? -8.180 -4.337 22.566 1.00 95.44 172 ALA A CA 1
ATOM 1369 C C . ALA A 1 172 ? -9.529 -4.860 22.027 1.00 95.44 172 ALA A C 1
ATOM 1371 O O . ALA A 1 172 ? -9.871 -4.615 20.866 1.00 95.44 172 ALA A O 1
ATOM 1372 N N . PRO A 1 173 ? -10.322 -5.566 22.849 1.00 96.19 173 PRO A N 1
ATOM 1373 C CA . PRO A 1 173 ? -11.601 -6.121 22.420 1.00 96.19 173 PRO A CA 1
ATOM 1374 C C . PRO A 1 173 ? -12.618 -5.017 22.056 1.00 96.19 173 PRO A C 1
ATOM 1376 O O . PRO A 1 173 ? -12.511 -3.884 22.544 1.00 96.19 173 PRO A O 1
ATOM 1379 N N . PRO A 1 174 ? -13.644 -5.333 21.241 1.00 96.56 174 PRO A N 1
ATOM 1380 C CA . PRO A 1 174 ? -14.582 -4.347 20.691 1.00 96.56 174 PRO A CA 1
ATOM 1381 C C . PRO A 1 174 ? -15.305 -3.524 21.765 1.00 96.56 174 PRO A C 1
ATOM 1383 O O . PRO A 1 174 ? -15.421 -2.308 21.627 1.00 96.56 174 PRO A O 1
ATOM 1386 N N . HIS A 1 175 ? -15.683 -4.134 22.891 1.00 96.75 175 HIS A N 1
ATOM 1387 C CA . HIS A 1 175 ? -16.349 -3.425 23.988 1.00 96.75 175 HIS A CA 1
ATOM 1388 C C . HIS A 1 175 ? -15.480 -2.329 24.627 1.00 96.75 175 HIS A C 1
ATOM 1390 O O . HIS A 1 175 ? -16.018 -1.341 25.117 1.00 96.75 175 HIS A O 1
ATOM 1396 N N . GLN A 1 176 ? -14.149 -2.465 24.602 1.00 95.12 176 GLN A N 1
ATOM 1397 C CA . GLN A 1 176 ? -13.230 -1.438 25.112 1.00 95.12 176 GLN A CA 1
ATOM 1398 C C . GLN A 1 176 ? -12.976 -0.345 24.073 1.00 95.12 176 GLN A C 1
ATOM 1400 O O . GLN A 1 176 ? -12.912 0.831 24.416 1.00 95.12 176 GLN A O 1
ATOM 1405 N N . MET A 1 177 ? -12.837 -0.720 22.798 1.00 94.75 177 MET A N 1
ATOM 1406 C CA . MET A 1 177 ? -12.515 0.229 21.726 1.00 94.75 177 MET A CA 1
ATOM 1407 C C . MET A 1 177 ? -13.725 1.028 21.227 1.00 94.75 177 MET A C 1
ATOM 1409 O O . MET A 1 177 ? -13.569 2.183 20.819 1.00 94.75 177 MET A O 1
ATOM 1413 N N . PHE A 1 178 ? -14.909 0.413 21.213 1.00 95.44 178 PHE A N 1
ATOM 1414 C CA . PHE A 1 178 ? -16.102 0.916 20.523 1.00 95.44 178 PHE A CA 1
ATOM 1415 C C . PHE A 1 178 ? -17.403 0.788 21.330 1.00 95.44 178 PHE A C 1
ATOM 1417 O O . PHE A 1 178 ? -18.431 1.262 20.862 1.00 95.44 178 PHE A O 1
ATOM 1424 N N . ALA A 1 179 ? -17.369 0.196 22.531 1.00 96.69 179 ALA A N 1
ATOM 1425 C CA . ALA A 1 179 ? -18.553 -0.061 23.363 1.00 96.69 179 ALA A CA 1
ATOM 1426 C C . ALA A 1 179 ? -19.623 -0.961 22.703 1.00 96.69 179 ALA A C 1
ATOM 1428 O O . ALA A 1 179 ? -20.800 -0.885 23.049 1.00 96.69 179 ALA A O 1
ATOM 1429 N N . THR A 1 180 ? -19.209 -1.843 21.789 1.00 97.12 180 THR A N 1
ATOM 1430 C CA . THR A 1 180 ? -20.055 -2.833 21.096 1.00 97.12 180 THR A CA 1
ATOM 1431 C C . THR A 1 180 ? -19.641 -4.266 21.436 1.00 97.12 180 THR A C 1
ATOM 1433 O O . THR A 1 180 ? -18.591 -4.492 22.047 1.00 97.12 180 THR A O 1
ATOM 1436 N N . SER A 1 181 ? -20.461 -5.255 21.065 1.00 97.62 181 SER A N 1
ATOM 1437 C CA . SER A 1 181 ? -20.140 -6.665 21.319 1.00 97.62 181 SER A CA 1
ATOM 1438 C C . SER A 1 181 ? -19.163 -7.242 20.285 1.00 97.62 181 SER A C 1
ATOM 1440 O O . SER A 1 181 ? -18.341 -8.092 20.631 1.00 97.62 181 SER A O 1
ATOM 1442 N N . SER A 1 182 ? -19.185 -6.701 19.065 1.00 98.31 182 SER A N 1
ATOM 1443 C CA . SER A 1 182 ? -18.302 -7.037 17.945 1.00 98.31 182 SER A CA 1
ATOM 1444 C C . SER A 1 182 ? -17.781 -5.782 17.226 1.00 98.31 182 SER A C 1
ATOM 1446 O O . SER A 1 182 ? -18.267 -4.666 17.447 1.00 98.31 182 SER A O 1
ATOM 1448 N N . TYR A 1 183 ? -16.758 -5.928 16.383 1.00 98.19 183 TYR A N 1
ATOM 1449 C CA . TYR A 1 183 ? -16.215 -4.833 15.579 1.00 98.19 183 TYR A CA 1
ATOM 1450 C C . TYR A 1 183 ? -17.153 -4.440 14.433 1.00 98.19 183 TYR A C 1
ATOM 1452 O O . TYR A 1 183 ? -17.232 -3.257 14.102 1.00 98.19 183 TYR A O 1
ATOM 1460 N N . ASP A 1 184 ? -17.871 -5.389 13.828 1.00 98.31 184 ASP A N 1
ATOM 1461 C CA . ASP A 1 184 ? -18.810 -5.096 12.740 1.00 98.31 184 ASP A CA 1
ATOM 1462 C C . ASP A 1 184 ? -19.997 -4.229 13.198 1.00 98.31 184 ASP A C 1
ATOM 1464 O O . ASP A 1 184 ? -20.350 -3.275 12.500 1.00 98.31 184 ASP A O 1
ATOM 1468 N N . GLU A 1 185 ? -20.535 -4.476 14.400 1.00 98.00 185 GLU A N 1
ATOM 1469 C CA . GLU A 1 185 ? -21.622 -3.685 15.003 1.00 98.00 185 GLU A CA 1
ATOM 1470 C C . GLU A 1 185 ? -21.264 -2.197 15.136 1.00 98.00 185 GLU A C 1
ATOM 1472 O O . GLU A 1 185 ? -22.117 -1.323 14.968 1.00 98.00 185 GLU A O 1
ATOM 1477 N N . ALA A 1 186 ? -19.990 -1.890 15.396 1.00 98.06 186 ALA A N 1
ATOM 1478 C CA . ALA A 1 186 ? -19.526 -0.519 15.575 1.00 98.06 186 ALA A CA 1
ATOM 1479 C C . ALA A 1 186 ? -19.559 0.303 14.279 1.00 98.06 186 ALA A C 1
ATOM 1481 O O . ALA A 1 186 ? -19.653 1.531 14.331 1.00 98.06 186 ALA A O 1
ATOM 1482 N N . VAL A 1 187 ? -19.465 -0.337 13.107 1.00 98.06 187 VAL A N 1
ATOM 1483 C CA . VAL A 1 187 ? -19.255 0.368 11.833 1.00 98.06 187 VAL A CA 1
ATOM 1484 C C . VAL A 1 187 ? -20.405 1.318 11.513 1.00 98.06 187 VAL A C 1
ATOM 1486 O O . VAL A 1 187 ? -20.159 2.475 11.173 1.00 98.06 187 VAL A O 1
ATOM 1489 N N . ASP A 1 188 ? -21.649 0.863 11.642 1.00 97.94 188 ASP A N 1
ATOM 1490 C CA . ASP A 1 188 ? -22.818 1.647 11.232 1.00 97.94 188 ASP A CA 1
ATOM 1491 C C . ASP A 1 188 ? -23.071 2.837 12.156 1.00 97.94 188 ASP A C 1
ATOM 1493 O O . ASP A 1 188 ? -23.364 3.938 11.682 1.00 97.94 188 ASP A O 1
ATOM 1497 N N . GLN A 1 189 ? -22.873 2.645 13.461 1.00 97.44 189 GLN A N 1
ATOM 1498 C CA . GLN A 1 189 ? -22.934 3.733 14.430 1.00 97.44 189 GLN A CA 1
ATOM 1499 C C . GLN A 1 189 ? -21.833 4.772 14.162 1.00 97.44 189 GLN A C 1
ATOM 1501 O O . GLN A 1 189 ? -22.122 5.963 14.054 1.00 97.44 189 GLN A O 1
ATOM 1506 N N . LEU A 1 190 ? -20.580 4.338 13.988 1.00 96.88 190 LEU A N 1
ATOM 1507 C CA . LEU A 1 190 ? -19.450 5.240 13.738 1.00 96.88 190 LEU A CA 1
ATOM 1508 C C . LEU A 1 190 ? -19.595 5.998 12.413 1.00 96.88 190 LEU A C 1
ATOM 1510 O O . LEU A 1 190 ? -19.230 7.171 12.337 1.00 96.88 190 LEU A O 1
ATOM 1514 N N . LEU A 1 191 ? -20.143 5.359 11.376 1.00 96.94 191 LEU A N 1
ATOM 1515 C CA . LEU A 1 191 ? -20.486 6.022 10.117 1.00 96.94 191 LEU A CA 1
ATOM 1516 C C . LEU A 1 191 ? -21.555 7.100 10.318 1.00 96.94 191 LEU A C 1
ATOM 1518 O O . LEU A 1 191 ? -21.388 8.216 9.823 1.00 96.94 191 LEU A O 1
ATOM 1522 N N . HIS A 1 192 ? -22.618 6.800 11.070 1.00 96.94 192 HIS A N 1
ATOM 1523 C CA . HIS A 1 192 ? -23.674 7.767 11.382 1.00 96.94 192 HIS A CA 1
ATOM 1524 C C . HIS A 1 192 ? -23.130 8.984 12.145 1.00 96.94 192 HIS A C 1
ATOM 1526 O O . HIS A 1 192 ? -23.458 10.127 11.828 1.00 96.94 192 HIS A O 1
ATOM 1532 N N . GLU A 1 193 ? -22.218 8.746 13.087 1.00 96.06 193 GLU A N 1
ATOM 1533 C CA . GLU A 1 193 ? -21.509 9.776 13.852 1.00 96.06 193 GLU A CA 1
ATOM 1534 C C . GLU A 1 193 ? -20.384 10.470 13.057 1.00 96.06 193 GLU A C 1
ATOM 1536 O O . GLU A 1 193 ? -19.681 11.328 13.591 1.00 96.06 193 GLU A O 1
ATOM 1541 N N . ARG A 1 194 ? -20.200 10.122 11.774 1.00 96.00 194 ARG A N 1
ATOM 1542 C CA . ARG A 1 194 ? -19.152 10.642 10.875 1.00 96.00 194 ARG A CA 1
ATOM 1543 C C . ARG A 1 194 ? -17.720 10.401 11.369 1.00 96.00 194 ARG A C 1
ATOM 1545 O O . ARG A 1 194 ? -16.789 11.090 10.950 1.00 96.00 194 ARG A O 1
ATOM 1552 N N . GLN A 1 195 ? -17.515 9.387 12.208 1.00 95.06 195 GLN A N 1
ATOM 1553 C CA . GLN A 1 195 ? -16.209 8.930 12.690 1.00 95.06 195 GLN A CA 1
ATOM 1554 C C . GLN A 1 195 ? -15.577 7.941 11.697 1.00 95.06 195 GLN A C 1
ATOM 1556 O O . GLN A 1 195 ? -15.270 6.793 12.022 1.00 95.06 195 GLN A O 1
ATOM 1561 N N . PHE A 1 196 ? -15.383 8.382 10.454 1.00 96.69 196 PHE A N 1
ATOM 1562 C CA . PHE A 1 196 ? -15.014 7.526 9.320 1.00 96.69 196 PHE A CA 1
ATOM 1563 C C . PHE A 1 196 ? -13.721 6.718 9.524 1.00 96.69 196 PHE A C 1
ATOM 1565 O O . PHE A 1 196 ? -13.678 5.543 9.162 1.00 96.69 196 PHE A O 1
ATOM 1572 N N . GLY A 1 197 ? -12.682 7.306 10.130 1.00 94.88 197 GLY A N 1
ATOM 1573 C CA . GLY A 1 197 ? -11.431 6.589 10.410 1.00 94.88 197 GLY A CA 1
ATOM 1574 C C . GLY A 1 197 ? -11.618 5.440 11.405 1.00 94.88 197 GLY A C 1
ATOM 1575 O O . GLY A 1 197 ? -11.087 4.348 11.201 1.00 94.88 197 GLY A O 1
ATOM 1576 N N . ARG A 1 198 ? -12.446 5.642 12.441 1.00 96.00 198 ARG A N 1
ATOM 1577 C CA . ARG A 1 198 ? -12.793 4.594 13.416 1.00 96.00 198 ARG A CA 1
ATOM 1578 C C . ARG A 1 198 ? -13.709 3.536 12.811 1.00 96.00 198 ARG A C 1
ATOM 1580 O O . ARG A 1 198 ? -13.491 2.358 13.069 1.00 96.00 198 ARG A O 1
ATOM 1587 N N . ALA A 1 199 ? -14.665 3.935 11.972 1.00 97.19 199 ALA A N 1
ATOM 1588 C CA . ALA A 1 199 ? -15.490 2.994 11.217 1.00 97.19 199 ALA A CA 1
ATOM 1589 C C . ALA A 1 199 ? -14.622 2.098 10.317 1.00 97.19 199 ALA A C 1
ATOM 1591 O O . ALA A 1 199 ? -14.793 0.881 10.297 1.00 97.19 199 ALA A O 1
ATOM 1592 N N . MET A 1 200 ? -13.641 2.684 9.619 1.00 97.81 200 MET A N 1
ATOM 1593 C CA . MET A 1 200 ? -12.696 1.931 8.792 1.00 97.81 200 MET A CA 1
ATOM 1594 C C . MET A 1 200 ? -11.849 0.983 9.638 1.00 97.81 200 MET A C 1
ATOM 1596 O O . MET A 1 200 ? -11.741 -0.192 9.300 1.00 97.81 200 MET A O 1
ATOM 1600 N N . LEU A 1 201 ? -11.303 1.450 10.763 1.00 96.69 201 LEU A N 1
ATOM 1601 C CA . LEU A 1 201 ? -10.558 0.606 11.696 1.00 96.69 201 LEU A CA 1
ATOM 1602 C C . LEU A 1 201 ? -11.386 -0.600 12.161 1.00 96.69 201 LEU A C 1
ATOM 1604 O O . LEU A 1 201 ? -10.901 -1.726 12.081 1.00 96.69 201 LEU A O 1
ATOM 1608 N N . ALA A 1 202 ? -12.630 -0.378 12.590 1.00 97.62 202 ALA A N 1
ATOM 1609 C CA . ALA A 1 202 ? -13.537 -1.437 13.016 1.00 97.62 202 ALA A CA 1
ATOM 1610 C C . ALA A 1 202 ? -13.807 -2.448 11.884 1.00 97.62 202 ALA A C 1
ATOM 1612 O O . ALA A 1 202 ? -13.646 -3.649 12.083 1.00 97.62 202 ALA A O 1
ATOM 1613 N N . ALA A 1 203 ? -14.077 -1.987 10.656 1.00 98.44 203 ALA A N 1
ATOM 1614 C CA . ALA A 1 203 ? -14.259 -2.869 9.498 1.00 98.44 203 ALA A CA 1
ATOM 1615 C C . ALA A 1 203 ? -13.004 -3.707 9.173 1.00 98.44 203 ALA A C 1
ATOM 1617 O O . ALA A 1 203 ? -13.099 -4.893 8.831 1.00 98.44 203 ALA A O 1
ATOM 1618 N N . ARG A 1 204 ? -11.805 -3.121 9.295 1.00 98.31 204 ARG A N 1
ATOM 1619 C CA . ARG A 1 204 ? -10.541 -3.844 9.072 1.00 98.31 204 ARG A CA 1
ATOM 1620 C C . ARG A 1 204 ? -10.227 -4.832 10.190 1.00 98.31 204 ARG A C 1
ATOM 1622 O O . ARG A 1 204 ? -9.730 -5.916 9.896 1.00 98.31 204 ARG A O 1
ATOM 1629 N N . LEU A 1 205 ? -10.556 -4.505 11.438 1.00 98.12 205 LEU A N 1
ATOM 1630 C CA . LEU A 1 205 ? -10.450 -5.437 12.562 1.00 98.12 205 LEU A CA 1
ATOM 1631 C C . LEU A 1 205 ? -11.451 -6.585 12.436 1.00 98.12 205 LEU A C 1
ATOM 1633 O O . LEU A 1 205 ? -11.048 -7.730 12.599 1.00 98.12 205 LEU A O 1
ATOM 1637 N N . SER A 1 206 ? -12.690 -6.316 12.022 1.00 98.50 206 SER A N 1
ATOM 1638 C CA . SER A 1 206 ? -13.670 -7.362 11.706 1.00 98.50 206 SER A CA 1
ATOM 1639 C C . SER A 1 206 ? -13.152 -8.302 10.609 1.00 98.50 206 SER A C 1
ATOM 1641 O O . SER A 1 206 ? -13.193 -9.522 10.745 1.00 98.50 206 SER A O 1
ATOM 1643 N N . THR A 1 207 ? -12.513 -7.750 9.568 1.00 98.50 207 THR A N 1
ATOM 1644 C CA . THR A 1 207 ? -11.861 -8.554 8.514 1.00 98.50 207 THR A CA 1
ATOM 1645 C C . THR A 1 207 ? -10.773 -9.485 9.074 1.00 98.50 207 THR A C 1
ATOM 1647 O O . THR A 1 207 ? -10.583 -10.597 8.570 1.00 98.50 207 THR A O 1
ATOM 1650 N N . ALA A 1 208 ? -10.027 -9.005 10.073 1.00 97.75 208 ALA A N 1
ATOM 1651 C CA . ALA A 1 208 ? -8.862 -9.671 10.645 1.00 97.75 208 ALA A CA 1
ATOM 1652 C C . ALA A 1 208 ? -9.207 -10.711 11.724 1.00 97.75 208 ALA A C 1
ATOM 1654 O O . ALA A 1 208 ? -8.545 -11.746 11.792 1.00 97.75 208 ALA A O 1
ATOM 1655 N N . LEU A 1 209 ? -10.188 -10.405 12.576 1.00 98.06 209 LEU A N 1
ATOM 1656 C CA . LEU A 1 209 ? -10.468 -11.096 13.839 1.00 98.06 209 LEU A CA 1
ATOM 1657 C C . LEU A 1 209 ? -11.827 -11.808 13.867 1.00 98.06 209 LEU A C 1
ATOM 1659 O O . LEU A 1 209 ? -12.015 -12.695 14.694 1.00 98.06 209 LEU A O 1
ATOM 1663 N N . GLU A 1 210 ? -12.758 -11.436 12.988 1.00 97.94 210 GLU A N 1
ATOM 1664 C CA . GLU A 1 210 ? -14.126 -11.963 12.955 1.00 97.94 210 GLU A CA 1
ATOM 1665 C C . GLU A 1 210 ? -14.390 -12.648 11.605 1.00 97.94 210 GLU A C 1
ATOM 1667 O O . GLU A 1 210 ? -13.816 -13.699 11.312 1.00 97.94 210 GLU A O 1
ATOM 1672 N N . GLU A 1 211 ? -15.234 -12.059 10.752 1.00 98.19 211 GLU A N 1
ATOM 1673 C CA . GLU A 1 211 ? -15.598 -12.600 9.448 1.00 98.19 211 GLU A CA 1
ATOM 1674 C C . GLU A 1 211 ? -15.000 -11.763 8.307 1.00 98.19 211 GLU A C 1
ATOM 1676 O O . GLU A 1 211 ? -15.434 -10.648 8.009 1.00 98.19 211 GLU A O 1
ATOM 1681 N N . THR A 1 212 ? -14.041 -12.347 7.579 1.00 97.88 212 THR A N 1
ATOM 1682 C CA . THR A 1 212 ? -13.328 -11.678 6.476 1.00 97.88 212 THR A CA 1
ATOM 1683 C C . THR A 1 212 ? -14.263 -11.096 5.412 1.00 97.88 212 THR A C 1
ATOM 1685 O O . THR A 1 212 ? -14.085 -9.955 4.991 1.00 97.88 212 THR A O 1
ATOM 1688 N N . ASN A 1 213 ? -15.277 -11.850 4.975 1.00 98.25 213 ASN A N 1
ATOM 1689 C CA . ASN A 1 213 ? -16.184 -11.395 3.917 1.00 98.25 213 ASN A CA 1
ATOM 1690 C C . ASN A 1 213 ? -17.066 -10.226 4.369 1.00 98.25 213 ASN A C 1
ATOM 1692 O O . ASN A 1 213 ? -17.343 -9.324 3.575 1.00 98.25 213 ASN A O 1
ATOM 1696 N N . LEU A 1 214 ? -17.515 -10.244 5.625 1.00 98.38 214 LEU A N 1
ATOM 1697 C CA . LEU A 1 214 ? -18.303 -9.164 6.204 1.00 98.38 214 LEU A CA 1
ATOM 1698 C C . LEU A 1 214 ? -17.455 -7.896 6.342 1.00 98.38 214 LEU A C 1
ATOM 1700 O O . LEU A 1 214 ? -17.855 -6.843 5.847 1.00 98.38 214 LEU A O 1
ATOM 1704 N N . GLY A 1 215 ? -16.247 -8.007 6.898 1.00 98.38 215 GLY A N 1
ATOM 1705 C CA . GLY A 1 215 ? -15.330 -6.877 7.042 1.00 98.38 215 GLY A CA 1
ATOM 1706 C C . GLY A 1 215 ? -14.941 -6.221 5.706 1.00 98.38 215 GLY A C 1
ATOM 1707 O O . GLY A 1 215 ? -14.909 -4.990 5.602 1.00 98.38 215 GLY A O 1
ATOM 1708 N N . GLU A 1 216 ? -14.732 -7.003 4.640 1.00 98.38 216 GLU A N 1
ATOM 1709 C CA . GLU A 1 216 ? -14.486 -6.461 3.292 1.00 98.38 216 GLU A CA 1
ATOM 1710 C C . GLU A 1 216 ? -15.722 -5.749 2.713 1.00 98.38 216 GLU A C 1
ATOM 1712 O O . GLU A 1 216 ? -15.588 -4.673 2.125 1.00 98.38 216 GLU A O 1
ATOM 1717 N N . LYS A 1 217 ? -16.936 -6.280 2.933 1.00 98.50 217 LYS A N 1
ATOM 1718 C CA . LYS A 1 217 ? -18.186 -5.596 2.549 1.00 98.50 217 LYS A CA 1
ATOM 1719 C C . LYS A 1 217 ? -18.363 -4.274 3.295 1.00 98.50 217 LYS A C 1
ATOM 1721 O O . LYS A 1 217 ? -18.759 -3.285 2.682 1.00 98.50 217 LYS A O 1
ATOM 1726 N N . LEU A 1 218 ? -18.057 -4.241 4.592 1.00 98.62 218 LEU A N 1
ATOM 1727 C CA . LEU A 1 218 ? -18.111 -3.026 5.411 1.00 98.62 218 LEU A CA 1
ATOM 1728 C C . LEU A 1 218 ? -17.067 -2.002 4.955 1.00 98.62 218 LEU A C 1
ATOM 1730 O O . LEU A 1 218 ? -17.379 -0.822 4.819 1.00 98.62 218 LEU A O 1
ATOM 1734 N N . THR A 1 219 ? -15.861 -2.457 4.613 1.00 98.62 219 THR A N 1
ATOM 1735 C CA . THR A 1 219 ? -14.815 -1.613 4.013 1.00 98.62 219 THR A CA 1
ATOM 1736 C C . THR A 1 219 ? -15.321 -0.956 2.724 1.00 98.62 219 THR A C 1
ATOM 1738 O O . THR A 1 219 ? -15.218 0.259 2.559 1.00 98.62 219 THR A O 1
ATOM 1741 N N . ASP A 1 220 ? -15.923 -1.737 1.825 1.00 98.56 220 ASP A N 1
ATOM 1742 C CA . ASP A 1 220 ? -16.482 -1.219 0.574 1.00 98.56 220 ASP A CA 1
ATOM 1743 C C . ASP A 1 220 ? -17.681 -0.288 0.804 1.00 98.56 220 ASP A C 1
ATOM 1745 O O . ASP A 1 220 ? -17.833 0.690 0.072 1.00 98.56 220 ASP A O 1
ATOM 1749 N N . LYS A 1 221 ? -18.513 -0.551 1.822 1.00 98.50 221 LYS A N 1
ATOM 1750 C CA . LYS A 1 221 ? -19.605 0.340 2.241 1.00 98.50 221 LYS A CA 1
ATOM 1751 C C . LYS A 1 221 ? -19.059 1.711 2.641 1.00 98.50 221 LYS A C 1
ATOM 1753 O O . LYS A 1 221 ? -19.525 2.712 2.107 1.00 98.50 221 LYS A O 1
ATOM 1758 N N . ILE A 1 222 ? -18.036 1.752 3.499 1.00 98.44 222 ILE A N 1
ATOM 1759 C CA . ILE A 1 222 ? -17.398 3.000 3.948 1.00 98.44 222 ILE A CA 1
ATOM 1760 C C . ILE A 1 222 ? -16.757 3.740 2.767 1.00 98.44 222 ILE A C 1
ATOM 1762 O O . ILE A 1 222 ? -16.945 4.941 2.617 1.00 98.44 222 ILE A O 1
ATOM 1766 N N . LEU A 1 223 ? -16.029 3.040 1.889 1.00 98.38 223 LEU A N 1
ATOM 1767 C CA . LEU A 1 223 ? -15.375 3.665 0.729 1.00 98.38 223 LEU A CA 1
ATOM 1768 C C . LEU A 1 223 ? -16.357 4.194 -0.329 1.00 98.38 223 LEU A C 1
ATOM 1770 O O . LEU A 1 223 ? -15.968 5.023 -1.151 1.00 98.38 223 LEU A O 1
ATOM 1774 N N . ARG A 1 224 ? -17.602 3.705 -0.339 1.00 98.50 224 ARG A N 1
ATOM 1775 C CA . ARG A 1 224 ? -18.679 4.180 -1.221 1.00 98.50 224 ARG A CA 1
ATOM 1776 C C . ARG A 1 224 ? -19.545 5.264 -0.585 1.00 98.50 224 ARG A C 1
ATOM 1778 O O . ARG A 1 224 ? -20.400 5.809 -1.281 1.00 98.50 224 ARG A O 1
ATOM 1785 N N . ASP A 1 225 ? -19.341 5.574 0.693 1.00 98.38 225 ASP A N 1
ATOM 1786 C CA . ASP A 1 225 ? -20.055 6.655 1.362 1.00 98.38 225 ASP A CA 1
ATOM 1787 C C . ASP A 1 225 ? -19.754 7.997 0.653 1.00 98.38 225 ASP A C 1
ATOM 1789 O O . ASP A 1 225 ? -18.579 8.335 0.460 1.00 98.38 225 ASP A O 1
ATOM 1793 N N . PRO A 1 226 ? -20.776 8.768 0.230 1.00 98.19 226 PRO A N 1
ATOM 1794 C CA . PRO A 1 226 ? -20.566 10.008 -0.517 1.00 98.19 226 PRO A CA 1
ATOM 1795 C C . PRO A 1 226 ? -19.704 11.042 0.218 1.00 98.19 226 PRO A C 1
ATOM 1797 O O . PRO A 1 226 ? -18.918 11.750 -0.420 1.00 98.19 226 PRO A O 1
ATOM 1800 N N . ASP A 1 227 ? -19.815 11.124 1.548 1.00 98.00 227 ASP A N 1
ATOM 1801 C CA . ASP A 1 227 ? -18.998 12.031 2.349 1.00 98.00 227 ASP A CA 1
ATOM 1802 C C . ASP A 1 227 ? -17.543 11.562 2.383 1.00 98.00 227 ASP A C 1
ATOM 1804 O O . ASP A 1 227 ? -16.638 12.384 2.224 1.00 98.00 227 ASP A O 1
ATOM 1808 N N . VAL A 1 228 ? -17.301 10.253 2.504 1.00 98.06 228 VAL A N 1
ATOM 1809 C CA . VAL A 1 228 ? -15.946 9.679 2.443 1.00 98.06 228 VAL A CA 1
ATOM 1810 C C . VAL A 1 228 ? -15.310 9.917 1.076 1.00 98.06 228 VAL A C 1
ATOM 1812 O O . VAL A 1 228 ? -14.166 10.364 1.015 1.00 98.06 228 VAL A O 1
ATOM 1815 N N . VAL A 1 229 ? -16.035 9.688 -0.025 1.00 98.44 229 VAL A N 1
ATOM 1816 C CA . VAL A 1 229 ? -15.520 9.919 -1.388 1.00 98.44 229 VAL A CA 1
ATOM 1817 C C . VAL A 1 229 ? -15.119 11.382 -1.583 1.00 98.44 229 VAL A C 1
ATOM 1819 O O . VAL A 1 229 ? -14.024 11.658 -2.078 1.00 98.44 229 VAL A O 1
ATOM 1822 N N . ARG A 1 230 ? -15.969 1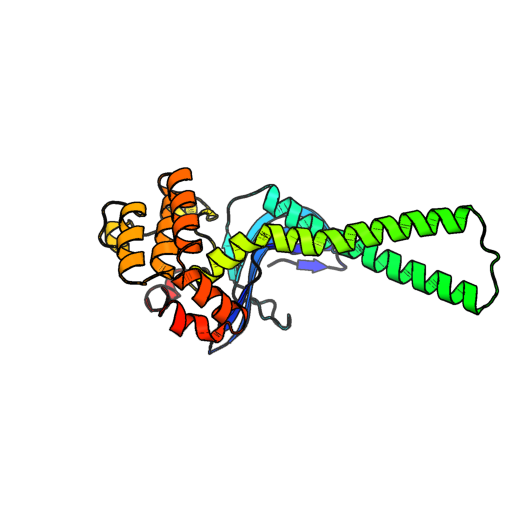2.324 -1.158 1.00 98.19 230 ARG A N 1
ATOM 1823 C CA . ARG A 1 230 ? -15.676 13.762 -1.228 1.00 98.19 230 ARG A CA 1
ATOM 1824 C C . ARG A 1 230 ? -14.440 14.125 -0.401 1.00 98.19 230 ARG A C 1
ATOM 1826 O O . ARG A 1 230 ? -13.549 14.806 -0.901 1.00 98.19 230 ARG A O 1
ATOM 1833 N N . LYS A 1 231 ? -14.355 13.645 0.842 1.00 97.88 231 LYS A N 1
ATOM 1834 C CA . LYS A 1 231 ? -13.222 13.907 1.745 1.00 97.88 231 LYS A CA 1
ATOM 1835 C C . LYS A 1 231 ? -11.915 13.304 1.237 1.00 97.88 231 LYS A C 1
ATOM 1837 O O . LYS A 1 231 ? -10.868 13.939 1.325 1.00 97.88 231 LYS A O 1
ATOM 1842 N N . LEU A 1 232 ? -11.969 12.114 0.637 1.00 97.62 232 LEU A N 1
ATOM 1843 C CA . LEU A 1 232 ? -10.811 11.482 0.005 1.00 97.62 232 LEU A CA 1
ATOM 1844 C C . LEU A 1 232 ? -10.228 12.343 -1.118 1.00 97.62 232 LEU A C 1
ATOM 1846 O O . LEU A 1 232 ? -9.010 12.442 -1.209 1.00 97.62 232 LEU A O 1
ATOM 1850 N N . GLN A 1 233 ? -11.061 12.985 -1.942 1.00 97.25 233 GLN A N 1
ATOM 1851 C CA . GLN A 1 233 ? -10.579 13.879 -3.003 1.00 97.25 233 GLN A CA 1
ATOM 1852 C C . GLN A 1 233 ? -9.823 15.086 -2.432 1.00 97.25 233 GLN A C 1
ATOM 1854 O O . GLN A 1 233 ? -8.767 15.445 -2.949 1.00 97.25 233 GLN A O 1
ATOM 1859 N N . LEU A 1 234 ? -10.322 15.671 -1.337 1.00 96.88 234 LEU A N 1
ATOM 1860 C CA . LEU A 1 234 ? -9.658 16.785 -0.653 1.00 96.88 234 LEU A CA 1
ATOM 1861 C C . LEU A 1 234 ? -8.296 16.358 -0.090 1.00 96.88 234 LEU A C 1
ATOM 1863 O O . LEU A 1 234 ? -7.281 16.992 -0.369 1.00 96.88 234 LEU A O 1
ATOM 1867 N N . VAL A 1 235 ? -8.255 15.237 0.635 1.00 95.69 235 VAL A N 1
ATOM 1868 C CA . VAL A 1 235 ? -7.026 14.743 1.276 1.00 95.69 235 VAL A CA 1
ATOM 1869 C C . VAL A 1 235 ? -6.000 14.221 0.263 1.00 95.69 235 VAL A C 1
ATOM 1871 O O . VAL A 1 235 ? -4.798 14.324 0.495 1.00 95.69 235 VAL A O 1
ATOM 1874 N N . GLN A 1 236 ? -6.438 13.693 -0.883 1.00 93.00 236 GLN A N 1
ATOM 1875 C CA . GLN A 1 236 ? -5.535 13.303 -1.974 1.00 93.00 236 GLN A CA 1
ATOM 1876 C C . GLN A 1 236 ? -4.806 14.499 -2.598 1.00 93.00 236 GLN A C 1
ATOM 1878 O O . GLN A 1 236 ? -3.710 14.323 -3.130 1.00 93.00 236 GLN A O 1
ATOM 1883 N N . HIS A 1 237 ? -5.399 15.694 -2.546 1.00 93.94 237 HIS A N 1
ATOM 1884 C CA . HIS A 1 237 ? -4.752 16.929 -2.981 1.00 93.94 237 HIS A CA 1
ATOM 1885 C C . HIS A 1 237 ? -3.891 17.554 -1.883 1.00 93.94 237 HIS A C 1
ATOM 1887 O O . HIS A 1 237 ? -2.800 18.037 -2.179 1.00 93.94 237 HIS A O 1
ATOM 1893 N N . ASP A 1 238 ? -4.347 17.510 -0.630 1.00 94.00 238 ASP A N 1
ATOM 1894 C CA . ASP A 1 238 ? -3.591 18.004 0.518 1.00 94.00 238 ASP A CA 1
ATOM 1895 C C . ASP A 1 238 ? -3.762 17.098 1.744 1.00 94.00 238 ASP A C 1
ATOM 1897 O O . ASP A 1 238 ? -4.768 17.137 2.457 1.00 94.00 238 ASP A O 1
ATOM 1901 N N . SER A 1 239 ? -2.724 16.310 2.034 1.00 92.44 239 SER A N 1
ATOM 1902 C CA . SER A 1 239 ? -2.704 15.381 3.165 1.00 92.44 239 SER A CA 1
ATOM 1903 C C . SER A 1 239 ? -2.808 16.075 4.529 1.00 92.44 239 SER A C 1
ATOM 1905 O O . SER A 1 239 ? -3.116 15.413 5.518 1.00 92.44 239 SER A O 1
ATOM 1907 N N . SER A 1 240 ? -2.543 17.385 4.619 1.00 90.88 240 SER A N 1
ATOM 1908 C CA . SER A 1 240 ? -2.671 18.133 5.878 1.00 90.88 240 SER A CA 1
ATOM 1909 C C . SER A 1 240 ? -4.126 18.323 6.317 1.00 90.88 240 SER A C 1
ATOM 1911 O O . SER A 1 240 ? -4.392 18.448 7.512 1.00 90.88 240 SER A O 1
ATOM 1913 N N . LEU A 1 241 ? -5.074 18.241 5.377 1.00 94.19 241 LEU A N 1
ATOM 1914 C CA . LEU A 1 241 ? -6.512 18.313 5.649 1.00 94.19 241 LEU A CA 1
ATOM 1915 C C . LEU A 1 241 ? -7.060 17.029 6.279 1.00 94.19 241 LEU A C 1
ATOM 1917 O O . LEU A 1 241 ? -8.219 16.980 6.681 1.00 94.19 241 LEU A O 1
ATOM 1921 N N . TRP A 1 242 ? -6.251 15.971 6.388 1.00 94.12 242 TRP A N 1
ATOM 1922 C CA . TRP A 1 242 ? -6.723 14.690 6.903 1.00 94.12 242 TRP A CA 1
ATOM 1923 C C . TRP A 1 242 ? -7.398 14.821 8.275 1.00 94.12 242 TRP A C 1
ATOM 1925 O O . TRP A 1 242 ? -8.504 14.320 8.459 1.00 94.12 242 TRP A O 1
ATOM 1935 N N . ALA A 1 243 ? -6.779 15.548 9.211 1.00 90.94 243 ALA A N 1
ATOM 1936 C CA . ALA A 1 243 ? -7.296 15.679 10.572 1.00 90.94 243 ALA A CA 1
ATOM 1937 C C . ALA A 1 243 ? -8.606 16.486 10.650 1.00 90.94 243 ALA A C 1
ATOM 1939 O O . ALA A 1 243 ? -9.447 16.201 11.501 1.00 90.94 243 ALA A O 1
ATOM 1940 N N . SER A 1 244 ? -8.803 17.480 9.774 1.00 92.81 244 SER A N 1
ATOM 1941 C CA . SER A 1 244 ? -10.059 18.240 9.721 1.00 92.81 244 SER A CA 1
ATOM 1942 C C . SER A 1 244 ? -11.175 17.446 9.048 1.00 92.81 244 SER A C 1
ATOM 1944 O O . SER A 1 244 ? -12.326 17.527 9.471 1.00 92.81 244 SER A O 1
ATOM 1946 N N . GLU A 1 245 ? -10.844 16.646 8.031 1.00 94.50 245 GLU A N 1
ATOM 1947 C CA . GLU A 1 245 ? -11.836 15.894 7.266 1.00 94.50 245 GLU A CA 1
ATOM 1948 C C . GLU A 1 245 ? -12.232 14.578 7.940 1.00 94.50 245 GLU A C 1
ATOM 1950 O O . GLU A 1 245 ? -13.417 14.268 8.039 1.00 94.50 245 GLU A O 1
ATOM 1955 N N . PHE A 1 246 ? -11.280 13.791 8.431 1.00 92.00 246 PHE A N 1
ATOM 1956 C CA . PHE A 1 246 ? -11.544 12.475 9.023 1.00 92.00 246 PHE A CA 1
ATOM 1957 C C . PHE A 1 246 ? -11.576 12.490 10.561 1.00 92.00 246 PHE A C 1
ATOM 1959 O O . PHE A 1 246 ? -11.902 11.470 11.172 1.00 92.00 246 PHE A O 1
ATOM 1966 N N . GLY A 1 247 ? -11.329 13.656 11.173 1.00 82.19 247 GLY A N 1
ATOM 1967 C CA . GLY A 1 247 ? -11.264 13.859 12.619 1.00 82.19 247 GLY A CA 1
ATOM 1968 C C . GLY A 1 247 ? -9.864 13.612 13.187 1.00 82.19 247 GLY A C 1
ATOM 1969 O O . GLY A 1 247 ? -8.946 13.175 12.493 1.00 82.19 247 GLY A O 1
ATOM 1970 N N . GLN A 1 248 ? -9.686 13.880 14.483 1.00 70.25 248 GLN A N 1
ATOM 1971 C CA . GLN A 1 248 ? -8.492 13.416 15.188 1.00 70.25 248 GLN A CA 1
ATOM 1972 C C . GLN A 1 248 ? -8.562 11.887 15.224 1.00 70.25 248 GLN A C 1
ATOM 1974 O O . GLN A 1 248 ? -9.469 11.322 15.831 1.00 70.25 248 GLN A O 1
ATOM 1979 N N . GLY A 1 249 ? -7.656 11.218 14.508 1.00 61.06 249 GLY A N 1
ATOM 1980 C CA . GLY A 1 249 ? -7.561 9.757 14.505 1.00 61.06 249 GLY A CA 1
ATOM 1981 C C . GLY A 1 249 ? -7.299 9.179 15.890 1.00 61.06 249 GLY A C 1
ATOM 1982 O O . GLY A 1 249 ? -7.330 9.876 16.902 1.00 61.06 249 GLY A O 1
ATOM 1983 N N . MET A 1 250 ? -6.893 7.911 15.949 1.00 62.78 250 MET A N 1
ATOM 1984 C CA . MET A 1 250 ? -6.434 7.280 17.201 1.00 62.78 250 MET A CA 1
ATOM 1985 C C . MET A 1 250 ? -5.145 7.902 17.791 1.00 62.78 250 MET A C 1
ATOM 1987 O O . MET A 1 250 ? -4.493 7.307 18.638 1.00 62.78 250 MET A O 1
ATOM 1991 N N . VAL A 1 251 ? -4.748 9.092 17.341 1.00 54.91 251 VAL A N 1
ATOM 1992 C CA . VAL A 1 251 ? -3.524 9.799 17.725 1.00 54.91 251 VAL A CA 1
ATOM 1993 C C . VAL A 1 251 ? -3.601 10.357 19.156 1.00 54.91 251 VAL A C 1
ATOM 1995 O O . VAL A 1 251 ? -2.565 10.640 19.744 1.00 54.91 251 VAL A O 1
ATOM 1998 N N . ASN A 1 252 ? -4.791 10.463 19.759 1.00 49.69 252 ASN A N 1
ATOM 1999 C CA . ASN A 1 252 ? -4.954 11.095 21.076 1.00 49.69 252 ASN A CA 1
ATOM 2000 C C . ASN A 1 252 ? -4.723 10.199 22.300 1.00 49.69 252 ASN A C 1
ATOM 2002 O O . ASN A 1 252 ? -4.792 10.702 23.422 1.00 49.69 252 ASN A O 1
ATOM 2006 N N . SER A 1 253 ? -4.421 8.910 22.147 1.00 49.03 253 SER A N 1
ATOM 2007 C CA . SER A 1 253 ? -3.974 8.117 23.294 1.00 49.03 253 SER A CA 1
ATOM 2008 C C . SER A 1 253 ? -2.484 8.378 23.531 1.00 49.03 253 SER A C 1
ATOM 2010 O O . SER A 1 253 ? -1.629 7.610 23.092 1.00 49.03 253 SER A O 1
ATOM 2012 N N . ASN A 1 254 ? -2.172 9.457 24.252 1.00 44.06 254 ASN A N 1
ATOM 2013 C CA . ASN A 1 254 ? -0.837 9.783 24.782 1.00 44.06 254 ASN A CA 1
ATOM 2014 C C . ASN A 1 254 ? -0.231 8.684 25.695 1.00 44.06 254 ASN A C 1
ATOM 2016 O O . ASN A 1 254 ? 0.793 8.911 26.326 1.00 44.06 254 ASN A O 1
ATOM 2020 N N . GLU A 1 255 ? -0.832 7.495 25.783 1.00 46.47 255 GLU A N 1
ATOM 2021 C CA . GLU A 1 255 ? -0.519 6.471 26.782 1.00 46.47 255 GLU A CA 1
ATOM 2022 C C . GLU A 1 255 ? 0.305 5.277 26.266 1.00 46.47 255 GLU A C 1
ATOM 2024 O O . GLU A 1 255 ? 0.651 4.417 27.068 1.00 46.47 255 GLU A O 1
ATOM 2029 N N . THR A 1 256 ? 0.648 5.165 24.973 1.00 49.38 256 THR A N 1
ATOM 2030 C CA . THR A 1 256 ? 1.151 3.864 24.453 1.00 49.38 256 THR A CA 1
ATOM 2031 C C . THR A 1 256 ? 2.429 3.882 23.614 1.00 49.38 256 THR A C 1
ATOM 2033 O O . THR A 1 256 ? 2.937 2.811 23.286 1.00 49.38 256 THR A O 1
ATOM 2036 N N . LEU A 1 257 ? 3.008 5.043 23.286 1.00 43.16 257 LEU A N 1
ATOM 2037 C CA . LEU A 1 257 ? 4.269 5.074 22.521 1.00 43.16 257 LEU A CA 1
ATOM 2038 C C . LEU A 1 257 ? 5.489 4.621 23.340 1.00 43.16 257 LEU A C 1
ATOM 2040 O O . LEU A 1 257 ? 6.410 4.045 22.765 1.00 43.16 257 LEU A O 1
ATOM 2044 N N . ASP A 1 258 ? 5.461 4.787 24.663 1.00 45.81 258 ASP A N 1
ATOM 2045 C CA . ASP A 1 258 ? 6.556 4.364 25.548 1.00 45.81 258 ASP A CA 1
ATOM 2046 C C . ASP A 1 258 ? 6.555 2.851 25.849 1.00 45.81 258 ASP A C 1
ATOM 2048 O O . ASP A 1 258 ? 7.492 2.351 26.460 1.00 45.81 258 ASP A O 1
ATOM 2052 N N . GLN A 1 259 ? 5.539 2.098 25.402 1.00 44.31 259 GLN A N 1
ATOM 2053 C CA . GLN A 1 259 ? 5.403 0.656 25.678 1.00 44.31 259 GLN A CA 1
ATOM 2054 C C . GLN A 1 259 ? 5.778 -0.261 24.498 1.00 44.31 259 GLN A C 1
ATOM 2056 O O . GLN A 1 259 ? 5.630 -1.478 24.600 1.00 44.31 259 GLN A O 1
ATOM 2061 N N . ILE A 1 260 ? 6.212 0.292 23.358 1.00 46.31 260 ILE A N 1
ATOM 2062 C CA . ILE A 1 260 ? 6.464 -0.483 22.122 1.00 46.31 260 ILE A CA 1
ATOM 2063 C C . ILE A 1 260 ? 7.965 -0.622 21.788 1.00 46.31 260 ILE A C 1
ATOM 2065 O O . ILE A 1 260 ? 8.318 -1.342 20.852 1.00 46.31 260 ILE A O 1
ATOM 2069 N N . ASN A 1 261 ? 8.853 -0.027 22.588 1.00 39.22 261 ASN A N 1
ATOM 2070 C CA . ASN A 1 261 ? 10.300 -0.289 22.549 1.00 39.22 261 ASN A CA 1
ATOM 2071 C C . ASN A 1 261 ? 10.728 -1.186 23.712 1.00 39.22 261 ASN A C 1
ATOM 2073 O O . ASN A 1 261 ? 11.751 -1.886 23.539 1.00 39.22 261 AS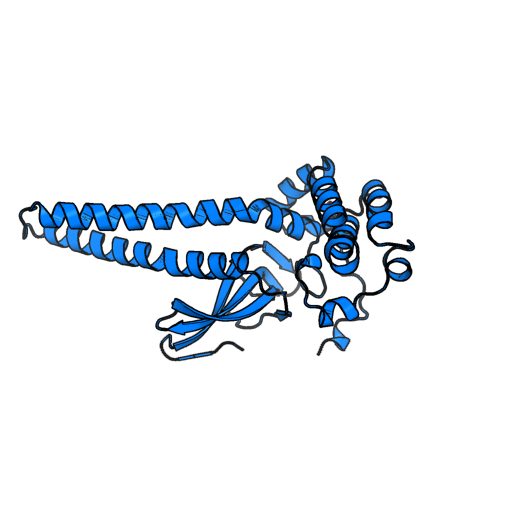N A O 1
#